Protein AF-A0A822DG91-F1 (afdb_monomer)

Secondary structure (DSSP, 8-state):
--HHHHHHHHTTT-HHHHHHHT-TTT-SEEESGGGS---TT-S-----HHHHHHIIIIIHHHHGGG-SEEEEEHHHHHHHHHHS--TT--EEEEEEEEHHHHHHHHHTT-HHHHHHHHT-SEEEEEEE--SSS-HHHHHHHHHHHHHHH-TT--EEEES-SS-SS-PPB--TT--SSSSS-SS--EEEEEEEEHHHHHHHHHH-TT--EEEEEEEE------STTSSS---

Foldseek 3Di:
DALLVCCQVPPPVDPVVNCVSLDLVRAAEHAPPPQFPPPVPDPPGDPDPVSLVCCLPPPCVSRLQSYQEYEDEPVSVQSNLVSDDRPNHAYYAYAAAALVVLLVCLVDPHSVLVCQQPHHQHYHYAYHDDPDDDPQVSLLSSVLSSQQRNQNHAEYADFHPDDPDTDAHDQVPRDPQPRGHQRHQEYHGEHAEPVSVVVVPVRRVNHNYYHYDYPDYPPPPPPPPDDDDDD

Structure (mmCIF, N/CA/C/O backbone):
data_AF-A0A822DG91-F1
#
_entry.id   AF-A0A822DG91-F1
#
loop_
_atom_site.group_PDB
_atom_site.id
_atom_site.type_symbol
_atom_site.label_atom_id
_atom_site.label_alt_id
_atom_site.label_comp_id
_atom_site.label_asym_id
_atom_site.label_entity_id
_atom_site.label_seq_id
_atom_site.pdbx_PDB_ins_code
_atom_site.Cartn_x
_atom_site.Cartn_y
_atom_site.Cartn_z
_atom_site.occupancy
_atom_site.B_iso_or_equiv
_atom_site.auth_seq_id
_atom_site.auth_comp_id
_atom_site.auth_asym_id
_atom_site.auth_atom_id
_atom_site.pdbx_PDB_model_num
ATOM 1 N N . MET A 1 1 ? 1.279 -16.323 -13.893 1.00 54.88 1 MET A N 1
ATOM 2 C CA . MET A 1 1 ? 2.633 -15.872 -14.282 1.00 54.88 1 MET A CA 1
ATOM 3 C C . MET A 1 1 ? 2.697 -14.384 -13.987 1.00 54.88 1 MET A C 1
ATOM 5 O O . MET A 1 1 ? 1.771 -13.689 -14.375 1.00 54.88 1 MET A O 1
ATOM 9 N N . ASN A 1 2 ? 3.686 -13.927 -13.221 1.00 70.94 2 ASN A N 1
ATOM 10 C CA . ASN A 1 2 ? 3.762 -12.537 -12.765 1.00 70.94 2 ASN A CA 1
ATOM 11 C C . ASN A 1 2 ? 4.017 -11.586 -13.955 1.00 70.94 2 ASN A C 1
ATOM 13 O O . ASN A 1 2 ? 4.987 -11.782 -14.691 1.00 70.94 2 ASN A O 1
ATOM 17 N N . THR A 1 3 ? 3.161 -10.577 -14.143 1.00 76.56 3 THR A N 1
ATOM 18 C CA . THR A 1 3 ? 3.256 -9.579 -15.224 1.00 76.56 3 THR A CA 1
ATOM 19 C C . THR A 1 3 ? 4.630 -8.921 -15.269 1.00 76.56 3 THR A C 1
ATOM 21 O O . THR A 1 3 ? 5.186 -8.725 -16.348 1.00 76.56 3 THR A O 1
ATOM 24 N N . ILE A 1 4 ? 5.234 -8.655 -14.110 1.00 77.75 4 ILE A N 1
ATOM 25 C CA . ILE A 1 4 ? 6.528 -7.986 -14.057 1.00 77.75 4 ILE A CA 1
ATOM 26 C C . ILE A 1 4 ? 7.681 -8.893 -14.529 1.00 77.75 4 ILE A C 1
ATOM 28 O O . ILE A 1 4 ? 8.626 -8.406 -15.147 1.00 77.75 4 ILE A O 1
ATOM 32 N N . ASN A 1 5 ? 7.562 -10.219 -14.353 1.00 76.44 5 ASN A N 1
ATOM 33 C CA . ASN A 1 5 ? 8.527 -11.204 -14.871 1.00 76.44 5 ASN A CA 1
ATOM 34 C C . ASN A 1 5 ? 8.501 -11.214 -16.395 1.00 76.44 5 ASN A C 1
ATOM 36 O O . ASN A 1 5 ? 9.543 -11.173 -17.043 1.00 76.44 5 ASN A O 1
ATOM 40 N N . ILE A 1 6 ? 7.300 -11.192 -16.971 1.00 80.06 6 ILE A N 1
ATOM 41 C CA . ILE A 1 6 ? 7.112 -11.125 -18.421 1.00 80.06 6 ILE A CA 1
ATOM 42 C C . ILE A 1 6 ? 7.693 -9.814 -18.962 1.00 80.06 6 ILE A C 1
ATOM 44 O O . ILE A 1 6 ? 8.462 -9.839 -19.924 1.00 80.06 6 ILE A O 1
ATOM 48 N N . LEU A 1 7 ? 7.372 -8.686 -18.319 1.00 80.75 7 LEU A N 1
ATOM 49 C CA . LEU A 1 7 ? 7.874 -7.370 -18.708 1.00 80.75 7 LEU A CA 1
ATOM 50 C C . LEU A 1 7 ? 9.399 -7.333 -18.696 1.00 80.75 7 LEU A C 1
ATOM 52 O O . LEU A 1 7 ? 10.009 -6.948 -19.686 1.00 80.75 7 LEU A O 1
ATOM 56 N N . TYR A 1 8 ? 10.034 -7.782 -17.621 1.00 78.94 8 TYR A N 1
ATOM 57 C CA . TYR A 1 8 ? 11.487 -7.746 -17.526 1.00 78.94 8 TYR A CA 1
ATOM 58 C C . TYR A 1 8 ? 12.186 -8.697 -18.501 1.00 78.94 8 TYR A C 1
ATOM 60 O O . TYR A 1 8 ? 13.173 -8.321 -19.140 1.00 78.94 8 TYR A O 1
ATOM 68 N N . SER A 1 9 ? 11.689 -9.928 -18.632 1.00 81.56 9 SER A N 1
ATOM 69 C CA . SER A 1 9 ? 12.326 -10.937 -19.478 1.00 81.56 9 SER A CA 1
ATOM 70 C C . SER A 1 9 ? 12.189 -10.635 -20.964 1.00 81.56 9 SER A C 1
ATOM 72 O O . SER A 1 9 ? 13.075 -11.007 -21.726 1.00 81.56 9 SER A O 1
ATOM 74 N N . LEU A 1 10 ? 11.103 -9.983 -21.387 1.00 82.50 10 LEU A N 1
ATOM 75 C CA . LEU A 1 10 ? 10.771 -9.854 -22.806 1.00 82.50 10 LEU A CA 1
ATOM 76 C C . LEU A 1 10 ? 10.777 -8.414 -23.334 1.00 82.50 10 LEU A C 1
ATOM 78 O O . LEU A 1 10 ? 10.846 -8.234 -24.553 1.00 82.50 10 LEU A O 1
ATOM 82 N N . ALA A 1 11 ? 10.739 -7.392 -22.471 1.00 81.00 11 ALA A N 1
ATOM 83 C CA . ALA A 1 11 ? 10.833 -6.007 -22.927 1.00 81.00 11 ALA A CA 1
ATOM 84 C C . ALA A 1 11 ? 12.145 -5.776 -23.679 1.00 81.00 11 ALA A C 1
ATOM 86 O O . ALA A 1 11 ? 13.225 -6.101 -23.190 1.00 81.00 11 ALA A O 1
ATOM 87 N N . ASP A 1 12 ? 12.043 -5.179 -24.862 1.00 81.38 12 ASP A N 1
ATOM 88 C CA . ASP A 1 12 ? 13.168 -4.845 -25.742 1.00 81.38 12 ASP A CA 1
ATOM 89 C C . ASP A 1 12 ? 13.951 -6.055 -26.279 1.00 81.38 12 ASP A C 1
ATOM 91 O O . ASP A 1 12 ? 14.962 -5.877 -26.951 1.00 81.38 12 ASP A O 1
ATOM 95 N N . VAL A 1 13 ? 13.465 -7.283 -26.062 1.00 82.56 13 VAL A N 1
ATOM 96 C CA . VAL A 1 13 ? 14.013 -8.480 -26.721 1.00 82.56 13 VAL A CA 1
ATOM 97 C C . VAL A 1 13 ? 13.557 -8.545 -28.180 1.00 82.56 13 VAL A C 1
ATOM 99 O O . VAL A 1 13 ? 14.300 -8.987 -29.054 1.00 82.56 13 VAL A O 1
ATOM 102 N N . ASN A 1 14 ? 12.328 -8.102 -28.468 1.00 82.75 14 ASN A N 1
ATOM 103 C CA . ASN A 1 14 ? 11.779 -8.061 -29.821 1.00 82.75 14 ASN A CA 1
ATOM 104 C C . ASN A 1 14 ? 10.667 -7.009 -29.944 1.00 82.75 14 ASN A C 1
ATOM 106 O O . ASN A 1 14 ? 9.717 -7.004 -29.160 1.00 82.75 14 ASN A O 1
ATOM 110 N N . GLU A 1 15 ? 10.715 -6.174 -30.982 1.00 81.06 15 GLU A N 1
ATOM 111 C CA . GLU A 1 15 ? 9.713 -5.121 -31.197 1.00 81.06 15 GLU A CA 1
ATOM 112 C C . GLU A 1 15 ? 8.285 -5.645 -31.404 1.00 81.06 15 GLU A C 1
ATOM 114 O O . GLU A 1 15 ? 7.322 -5.008 -30.968 1.00 81.06 15 GLU A O 1
ATOM 119 N N . ARG A 1 16 ? 8.114 -6.814 -32.039 1.00 78.88 16 ARG A N 1
ATOM 120 C CA . ARG A 1 16 ? 6.782 -7.420 -32.198 1.00 78.88 16 ARG A CA 1
ATOM 121 C C . ARG A 1 16 ? 6.219 -7.865 -30.855 1.00 78.88 16 ARG A C 1
ATOM 123 O O . ARG A 1 16 ? 5.034 -7.658 -30.609 1.00 78.88 16 ARG A O 1
ATOM 130 N N . PHE A 1 17 ? 7.058 -8.424 -29.981 1.00 79.19 17 PHE A N 1
ATOM 131 C CA . PHE A 1 17 ? 6.630 -8.806 -28.636 1.00 79.19 17 PHE A CA 1
ATOM 132 C C . PHE A 1 17 ? 6.368 -7.586 -27.756 1.00 79.19 17 PHE A C 1
ATOM 134 O O . PHE A 1 17 ? 5.395 -7.608 -27.010 1.00 79.19 17 PHE A O 1
ATOM 141 N N . ASN A 1 18 ? 7.122 -6.492 -27.908 1.00 80.50 18 ASN A N 1
ATOM 142 C CA . ASN A 1 18 ? 6.861 -5.246 -27.182 1.00 80.50 18 ASN A CA 1
ATOM 143 C C . ASN A 1 18 ? 5.413 -4.769 -27.368 1.00 80.50 18 ASN A C 1
ATOM 145 O O . ASN A 1 18 ? 4.756 -4.419 -26.392 1.00 80.50 18 ASN A O 1
ATOM 149 N N . ARG A 1 19 ? 4.876 -4.818 -28.595 1.00 79.81 19 ARG A N 1
ATOM 150 C CA . ARG A 1 19 ? 3.479 -4.421 -28.858 1.00 79.81 19 ARG A CA 1
ATOM 151 C C . ARG A 1 19 ? 2.455 -5.295 -28.133 1.00 79.81 19 ARG A C 1
ATOM 153 O O . ARG A 1 19 ? 1.399 -4.796 -27.768 1.00 79.81 19 ARG A O 1
ATOM 160 N N . LEU A 1 20 ? 2.757 -6.579 -27.951 1.00 76.81 20 LEU A N 1
ATOM 161 C CA . LEU A 1 20 ? 1.880 -7.528 -27.263 1.00 76.81 20 LEU A CA 1
ATOM 162 C C . LEU A 1 20 ? 1.978 -7.381 -25.743 1.00 76.81 20 LEU A C 1
ATOM 164 O O . LEU A 1 20 ? 0.964 -7.389 -25.054 1.00 76.81 20 LEU A O 1
ATOM 168 N N . ILE A 1 21 ? 3.198 -7.225 -25.232 1.00 79.19 21 ILE A N 1
ATOM 169 C CA . ILE A 1 21 ? 3.477 -7.153 -23.800 1.00 79.19 21 ILE A CA 1
ATOM 170 C C . ILE A 1 21 ? 2.970 -5.833 -23.227 1.00 79.19 21 ILE A C 1
ATOM 172 O O . ILE A 1 21 ? 2.296 -5.859 -22.209 1.00 79.19 21 ILE A O 1
ATOM 176 N N . PHE A 1 22 ? 3.221 -4.706 -23.902 1.00 79.88 22 PHE A N 1
ATOM 177 C CA . PHE A 1 22 ? 2.782 -3.371 -23.470 1.00 79.88 22 PHE A CA 1
ATOM 178 C C . PHE A 1 22 ? 1.328 -3.042 -23.838 1.00 79.88 22 PHE A C 1
ATOM 180 O O . PHE A 1 22 ? 0.908 -1.885 -23.764 1.00 79.88 22 PHE A O 1
ATOM 187 N N . HIS A 1 23 ? 0.548 -4.034 -24.270 1.00 76.06 23 HIS A N 1
ATOM 188 C CA . HIS A 1 23 ? -0.849 -3.813 -24.605 1.00 76.06 23 HIS A CA 1
ATOM 189 C C . HIS A 1 23 ? -1.684 -3.598 -23.331 1.00 76.06 23 HIS A C 1
ATOM 191 O O . HIS A 1 23 ? -1.664 -4.416 -22.409 1.00 76.06 23 HIS A O 1
ATOM 197 N N . SER A 1 24 ? -2.498 -2.538 -23.320 1.00 61.56 24 SER A N 1
ATOM 198 C CA . SER A 1 24 ? -3.241 -2.017 -22.154 1.00 61.56 24 SER A CA 1
ATOM 199 C C . SER A 1 24 ? -4.222 -2.977 -21.478 1.00 61.56 24 SER A C 1
ATOM 201 O O . SER A 1 24 ? -4.683 -2.731 -20.365 1.00 61.56 24 SER A O 1
ATOM 203 N N . ILE A 1 25 ? -4.555 -4.088 -22.131 1.00 62.41 25 ILE A N 1
ATOM 204 C CA . ILE A 1 25 ? -5.457 -5.106 -21.580 1.00 62.41 25 ILE A CA 1
ATOM 205 C C . ILE A 1 25 ? -4.748 -5.927 -20.490 1.00 62.41 25 ILE A C 1
ATOM 207 O O . ILE A 1 25 ? -5.413 -6.487 -19.622 1.00 62.41 25 ILE A O 1
ATOM 211 N N . HIS A 1 26 ? -3.412 -5.978 -20.501 1.00 66.56 26 HIS A N 1
ATOM 212 C CA . HIS A 1 26 ? -2.643 -6.893 -19.656 1.00 66.56 26 HIS A CA 1
ATOM 213 C C . HIS A 1 26 ? -1.892 -6.224 -18.501 1.00 66.56 26 HIS A C 1
ATOM 215 O O . HIS A 1 26 ? -1.490 -6.922 -17.572 1.00 66.56 26 HIS A O 1
ATOM 221 N N . ILE A 1 27 ? -1.726 -4.898 -18.517 1.00 79.94 27 ILE A N 1
ATOM 222 C CA . ILE A 1 27 ? -0.921 -4.177 -17.522 1.00 79.94 27 ILE A CA 1
ATOM 223 C C . ILE A 1 27 ? -1.776 -3.128 -16.811 1.00 79.94 27 ILE A C 1
ATOM 225 O O . ILE A 1 27 ? -1.675 -1.939 -17.079 1.00 79.94 27 ILE A O 1
ATOM 229 N N . ARG A 1 28 ? -2.641 -3.586 -15.905 1.00 86.38 28 ARG A N 1
ATOM 230 C CA . ARG A 1 28 ? -3.363 -2.698 -14.974 1.00 86.38 28 ARG A CA 1
ATOM 231 C C . ARG A 1 28 ? -2.760 -2.692 -13.580 1.00 86.38 28 ARG A C 1
ATOM 233 O O . ARG A 1 28 ? -2.866 -1.699 -12.869 1.00 86.38 28 ARG A O 1
ATOM 240 N N . ASN A 1 29 ? -2.122 -3.797 -13.213 1.00 87.19 29 ASN A N 1
ATOM 241 C CA . ASN A 1 29 ? -1.616 -4.024 -11.874 1.00 87.19 29 ASN A CA 1
ATOM 242 C C . ASN A 1 29 ? -0.133 -4.359 -12.000 1.00 87.19 29 ASN A C 1
ATOM 244 O O . ASN A 1 29 ? 0.238 -5.253 -12.771 1.00 87.19 29 ASN A O 1
ATOM 248 N N . LEU A 1 30 ? 0.703 -3.637 -11.261 1.00 88.75 30 LEU A N 1
ATOM 249 C CA . LEU A 1 30 ? 2.131 -3.900 -11.184 1.00 88.75 30 LEU A CA 1
ATOM 250 C C . LEU A 1 30 ? 2.483 -4.332 -9.767 1.00 88.75 30 LEU A C 1
ATOM 252 O O . LEU A 1 30 ? 2.387 -3.540 -8.835 1.00 88.75 30 LEU A O 1
ATOM 256 N N . ASP A 1 31 ? 2.905 -5.585 -9.630 1.00 87.56 31 ASP A N 1
ATOM 257 C CA . ASP A 1 31 ? 3.334 -6.152 -8.359 1.00 87.56 31 ASP A CA 1
ATOM 258 C C . ASP A 1 31 ? 4.853 -6.327 -8.335 1.00 87.56 31 ASP A C 1
ATOM 260 O O . ASP A 1 31 ? 5.384 -7.227 -8.988 1.00 87.56 31 ASP A O 1
ATOM 264 N N . THR A 1 32 ? 5.569 -5.460 -7.613 1.00 83.62 32 THR A N 1
ATOM 265 C CA . THR A 1 32 ? 7.029 -5.594 -7.451 1.00 83.62 32 THR A CA 1
ATOM 266 C C . THR A 1 32 ? 7.418 -6.577 -6.338 1.00 83.62 32 THR A C 1
ATOM 268 O O . THR A 1 32 ? 8.5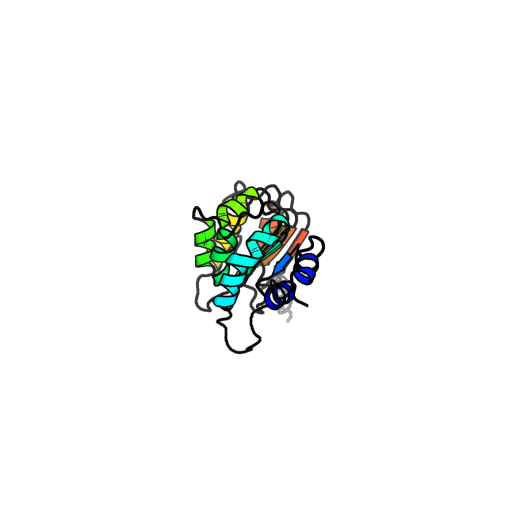67 -7.010 -6.275 1.00 83.62 32 THR A O 1
ATOM 271 N N . THR A 1 33 ? 6.408 -7.019 -5.585 1.00 76.12 33 THR A N 1
ATOM 272 C CA . THR A 1 33 ? 6.306 -8.161 -4.672 1.00 76.12 33 THR A CA 1
ATOM 273 C C . THR A 1 33 ? 7.006 -9.439 -5.088 1.00 76.12 33 THR A C 1
ATOM 275 O O . THR A 1 33 ? 7.956 -9.971 -4.516 1.00 76.12 33 THR A O 1
ATOM 278 N N . SER A 1 34 ? 6.461 -9.970 -6.171 1.00 64.94 34 SER A N 1
ATOM 279 C CA . SER A 1 34 ? 6.577 -11.371 -6.561 1.00 64.94 34 SER A CA 1
ATOM 280 C C . SER A 1 34 ? 7.840 -11.680 -7.376 1.00 64.94 34 SER A C 1
ATOM 282 O O . SER A 1 34 ? 7.913 -12.692 -8.077 1.00 64.94 34 SER A O 1
ATOM 284 N N . MET A 1 35 ? 8.824 -10.785 -7.300 1.00 61.22 35 MET A N 1
ATOM 285 C CA . MET A 1 35 ? 10.175 -10.888 -7.866 1.00 61.22 35 MET A CA 1
ATOM 286 C C . MET A 1 35 ? 11.223 -11.285 -6.833 1.00 61.22 35 MET A C 1
ATOM 288 O O . MET A 1 35 ? 12.344 -11.649 -7.189 1.00 61.22 35 MET A O 1
ATOM 292 N N . VAL A 1 36 ? 10.856 -11.204 -5.560 1.00 58.12 36 VAL A N 1
ATOM 293 C CA . VAL A 1 36 ? 11.665 -11.654 -4.447 1.00 58.12 36 VAL A CA 1
ATOM 294 C C . VAL A 1 36 ? 11.974 -13.146 -4.625 1.00 58.12 36 VAL A C 1
ATOM 296 O O . VAL A 1 36 ? 11.095 -14.006 -4.585 1.00 58.12 36 VAL A O 1
ATOM 299 N N . ILE A 1 37 ? 13.240 -13.449 -4.912 1.00 51.41 37 ILE A N 1
ATOM 300 C CA . IL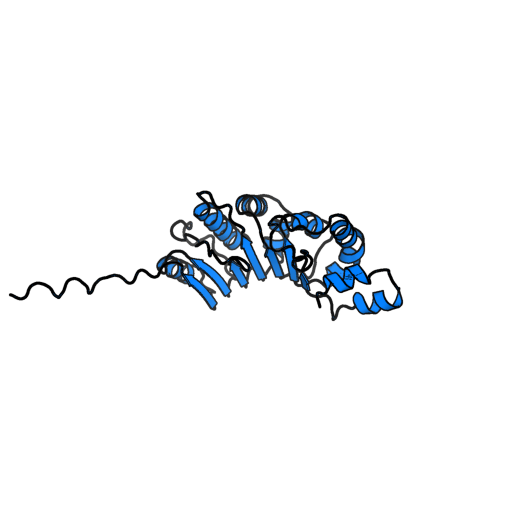E A 1 37 ? 13.733 -14.809 -5.140 1.00 51.41 37 ILE A CA 1
ATOM 301 C C . ILE A 1 37 ? 13.538 -15.621 -3.853 1.00 51.41 37 ILE A C 1
ATOM 303 O O . ILE A 1 37 ? 13.993 -15.212 -2.793 1.00 51.41 37 ILE A O 1
ATOM 307 N N . ASN A 1 38 ? 12.889 -16.784 -3.974 1.00 44.28 38 ASN A N 1
ATOM 308 C CA . ASN A 1 38 ? 12.559 -17.753 -2.918 1.00 44.28 38 ASN A CA 1
ATOM 309 C C . ASN A 1 38 ? 13.782 -18.331 -2.152 1.00 44.28 38 ASN A C 1
ATOM 311 O O . ASN A 1 38 ? 13.977 -19.548 -2.144 1.00 44.28 38 ASN A O 1
ATOM 315 N N . SER A 1 39 ? 14.618 -17.534 -1.483 1.00 46.34 39 SER A N 1
ATOM 316 C CA . SER A 1 39 ? 15.495 -18.062 -0.430 1.00 46.34 39 SER A CA 1
ATOM 317 C C . SER A 1 39 ? 14.775 -17.942 0.908 1.00 46.34 39 SER A C 1
ATOM 319 O O . SER A 1 39 ? 14.848 -16.929 1.582 1.00 46.34 39 SER A O 1
ATOM 321 N N . TYR A 1 40 ? 14.086 -19.011 1.313 1.00 44.69 40 TYR A N 1
ATOM 322 C CA . TYR A 1 40 ? 13.271 -19.152 2.539 1.00 44.69 40 TYR A CA 1
ATOM 323 C C . TYR A 1 40 ? 13.908 -18.668 3.872 1.00 44.69 40 TYR A C 1
ATOM 325 O O . TYR A 1 40 ? 13.255 -18.721 4.911 1.00 44.69 40 TYR A O 1
ATOM 333 N N . TYR A 1 41 ? 15.171 -18.229 3.868 1.00 45.75 41 TYR A N 1
ATOM 334 C CA . TYR A 1 41 ? 15.974 -17.896 5.040 1.00 45.75 41 TYR A CA 1
ATOM 335 C C . TYR A 1 41 ? 16.501 -16.453 5.097 1.00 45.75 41 TYR A C 1
ATOM 337 O O . TYR A 1 41 ? 16.956 -16.059 6.169 1.00 45.75 41 TYR A O 1
ATOM 345 N N . ASP A 1 42 ? 16.415 -15.651 4.029 1.00 45.06 42 ASP A N 1
ATOM 346 C CA . ASP A 1 42 ? 16.924 -14.270 4.048 1.00 45.06 42 ASP A CA 1
ATOM 347 C C . ASP A 1 42 ? 15.784 -13.259 4.158 1.00 45.06 42 ASP A C 1
ATOM 349 O O . ASP A 1 42 ? 15.065 -13.001 3.205 1.00 45.06 42 ASP A O 1
ATOM 353 N N . ARG A 1 43 ? 15.631 -12.625 5.324 1.00 47.22 43 ARG A N 1
ATOM 354 C CA . ARG A 1 43 ? 14.611 -11.579 5.552 1.00 47.22 43 ARG A CA 1
ATOM 355 C C . ARG A 1 43 ? 14.903 -10.256 4.825 1.00 47.22 43 ARG A C 1
ATOM 357 O O . ARG A 1 43 ? 14.121 -9.322 4.945 1.00 47.22 43 ARG A O 1
ATOM 364 N N . ASN A 1 44 ? 15.999 -10.180 4.071 1.00 52.34 44 ASN A N 1
ATOM 365 C CA . ASN A 1 44 ? 16.428 -8.997 3.325 1.00 52.34 44 ASN A CA 1
ATOM 366 C C . ASN A 1 44 ? 16.117 -9.152 1.839 1.00 52.34 44 ASN A C 1
ATOM 368 O O . ASN A 1 44 ? 16.987 -9.053 0.972 1.00 52.34 44 ASN A O 1
ATOM 372 N N . PHE A 1 45 ? 14.856 -9.428 1.548 1.00 57.00 45 PHE A N 1
ATOM 373 C CA . PHE A 1 45 ? 14.387 -9.471 0.185 1.00 57.00 45 PHE A CA 1
ATOM 374 C C . PHE A 1 45 ? 14.243 -8.051 -0.349 1.00 57.00 45 PHE A C 1
ATOM 376 O O . PHE A 1 45 ? 13.507 -7.229 0.187 1.00 57.00 45 PHE A O 1
ATOM 383 N N . SER A 1 46 ? 15.008 -7.749 -1.387 1.00 63.47 46 SER A N 1
ATOM 384 C CA . SER A 1 46 ? 14.872 -6.515 -2.143 1.00 63.47 46 SER A CA 1
ATOM 385 C C . SER A 1 46 ? 14.962 -6.852 -3.620 1.00 63.47 46 SER A C 1
ATOM 387 O O . SER A 1 46 ? 15.645 -7.803 -4.013 1.00 63.47 46 SER A O 1
ATOM 389 N N . LEU A 1 47 ? 14.251 -6.082 -4.441 1.00 71.75 47 LEU A N 1
ATOM 390 C CA . LEU A 1 47 ? 14.425 -6.119 -5.888 1.00 71.75 47 LEU A CA 1
ATOM 391 C C . LEU A 1 47 ? 15.908 -5.948 -6.231 1.00 71.75 47 LEU A C 1
ATOM 393 O O . LEU A 1 47 ? 16.566 -5.040 -5.718 1.00 71.75 47 LEU A O 1
ATOM 397 N N . ASP A 1 48 ? 16.413 -6.787 -7.138 1.00 81.25 48 ASP A N 1
ATOM 398 C CA . ASP A 1 48 ? 17.752 -6.608 -7.693 1.00 81.25 48 ASP A CA 1
ATOM 399 C C . ASP A 1 48 ? 17.919 -5.169 -8.213 1.00 81.25 48 ASP A C 1
ATOM 401 O O . ASP A 1 48 ? 17.039 -4.609 -8.872 1.00 81.25 48 ASP A O 1
ATOM 405 N N . LYS A 1 49 ? 19.058 -4.539 -7.921 1.00 83.50 49 LYS A N 1
ATOM 406 C CA . LYS A 1 49 ? 19.260 -3.124 -8.253 1.00 83.50 49 LYS A CA 1
ATOM 407 C C . LYS A 1 49 ? 19.223 -2.879 -9.764 1.00 83.50 49 LYS A C 1
ATOM 409 O O . LYS A 1 49 ? 18.661 -1.878 -10.204 1.00 83.50 49 LYS A O 1
ATOM 414 N N . ASN A 1 50 ? 19.794 -3.780 -10.566 1.00 86.00 50 ASN A N 1
ATOM 415 C CA . ASN A 1 50 ? 19.776 -3.639 -12.025 1.00 86.00 50 ASN A CA 1
ATOM 416 C C . ASN A 1 50 ? 18.362 -3.826 -12.570 1.00 86.00 50 ASN A C 1
ATOM 418 O O . ASN A 1 50 ? 17.958 -3.159 -13.524 1.00 86.00 50 ASN A O 1
ATOM 422 N N . PHE A 1 51 ? 17.603 -4.722 -11.945 1.00 84.50 51 PHE A N 1
ATOM 423 C CA . PHE A 1 51 ? 16.190 -4.884 -12.214 1.00 84.50 51 PHE A CA 1
ATOM 424 C C . PHE A 1 51 ? 15.412 -3.595 -11.954 1.00 84.50 51 PHE A C 1
ATOM 426 O O . PHE A 1 51 ? 14.724 -3.118 -12.857 1.00 84.50 51 PHE A O 1
ATOM 433 N N . LEU A 1 52 ? 15.544 -3.018 -10.757 1.00 89.12 52 LEU A N 1
ATOM 434 C CA . LEU A 1 52 ? 14.844 -1.793 -10.376 1.00 89.12 52 LEU A CA 1
ATOM 435 C C . LEU A 1 52 ? 15.187 -0.643 -11.328 1.00 89.12 52 LEU A C 1
ATOM 437 O O . LEU A 1 52 ? 14.286 0.022 -11.829 1.00 89.12 52 LEU A O 1
ATOM 441 N N . LEU A 1 53 ? 16.469 -0.473 -11.664 1.00 90.50 53 LEU A N 1
ATOM 442 C CA . LEU A 1 53 ? 16.904 0.525 -12.644 1.00 90.50 53 LEU A CA 1
ATOM 443 C C . LEU A 1 53 ? 16.243 0.306 -14.004 1.00 90.50 53 LEU A C 1
ATOM 445 O O . LEU A 1 53 ? 15.671 1.232 -14.567 1.00 90.50 53 LEU A O 1
ATOM 449 N N . ARG A 1 54 ? 16.241 -0.926 -14.523 1.00 89.19 54 ARG A N 1
ATOM 450 C CA . ARG A 1 54 ? 15.590 -1.219 -15.807 1.00 89.19 54 ARG A CA 1
ATOM 451 C C . ARG A 1 54 ? 14.078 -0.988 -15.756 1.00 89.19 54 ARG A C 1
ATOM 453 O O . ARG A 1 54 ? 13.509 -0.513 -16.741 1.00 89.19 54 ARG A O 1
ATOM 460 N N . LEU A 1 55 ? 13.431 -1.332 -14.643 1.00 89.88 55 LEU A N 1
ATOM 461 C CA . LEU A 1 55 ? 12.007 -1.090 -14.424 1.00 89.88 55 LEU A CA 1
ATOM 462 C C . LEU A 1 55 ? 11.707 0.411 -14.503 1.00 89.88 55 LEU A C 1
ATOM 464 O O . LEU A 1 55 ? 10.855 0.814 -15.296 1.00 89.88 55 LEU A O 1
ATOM 468 N N . CYS A 1 56 ? 12.450 1.218 -13.749 1.00 92.81 56 CYS A N 1
ATOM 469 C CA . CYS A 1 56 ? 12.320 2.670 -13.703 1.00 92.81 56 CYS A CA 1
ATOM 470 C C . CYS A 1 56 ? 12.670 3.340 -15.037 1.00 92.81 56 CYS A C 1
ATOM 472 O O . CYS A 1 56 ? 11.906 4.146 -15.547 1.00 92.81 56 CYS A O 1
ATOM 474 N N . GLU A 1 57 ? 13.781 2.984 -15.670 1.00 93.38 57 GLU A N 1
ATOM 475 C CA . GLU A 1 57 ? 14.258 3.715 -16.848 1.00 93.38 57 GLU A CA 1
ATOM 476 C C . GLU A 1 57 ? 13.554 3.311 -18.148 1.00 93.38 57 GLU A C 1
ATOM 478 O O . GLU A 1 57 ? 13.429 4.125 -19.063 1.00 93.38 57 GLU A O 1
ATOM 483 N N . LYS A 1 58 ? 13.115 2.051 -18.274 1.00 90.25 58 LYS A N 1
ATOM 484 C CA . LYS A 1 58 ? 12.632 1.518 -19.561 1.00 90.25 58 LYS A CA 1
ATOM 485 C C . LYS A 1 58 ? 11.171 1.11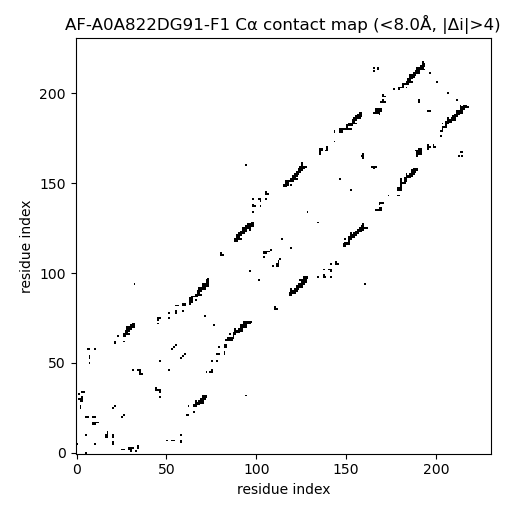2 -19.558 1.00 90.25 58 LYS A C 1
ATOM 487 O O . LYS A 1 58 ? 10.496 1.281 -20.573 1.00 90.25 58 LYS A O 1
ATOM 492 N N . ILE A 1 59 ? 10.694 0.532 -18.460 1.00 90.75 59 ILE A N 1
ATOM 493 C CA . ILE A 1 59 ? 9.381 -0.119 -18.422 1.00 90.75 59 ILE A CA 1
ATOM 494 C C . ILE A 1 59 ? 8.317 0.872 -17.946 1.00 90.75 59 ILE A C 1
ATOM 496 O O . ILE A 1 59 ? 7.376 1.141 -18.691 1.00 90.75 59 ILE A O 1
ATOM 500 N N . LEU A 1 60 ? 8.480 1.462 -16.758 1.00 93.12 60 LEU A N 1
ATOM 501 C CA . LEU A 1 60 ? 7.516 2.392 -16.157 1.00 93.12 60 LEU A CA 1
ATOM 502 C C . LEU A 1 60 ? 7.148 3.579 -17.070 1.00 93.12 60 LEU A C 1
ATOM 504 O O . LEU A 1 60 ? 5.951 3.815 -17.260 1.00 93.12 60 LEU A O 1
ATOM 508 N N . PRO A 1 61 ? 8.094 4.247 -17.762 1.00 94.19 61 PRO A N 1
ATOM 509 C CA . PRO A 1 61 ? 7.774 5.319 -18.704 1.00 94.19 61 PRO A CA 1
ATOM 510 C C . PRO A 1 61 ? 6.819 4.906 -19.825 1.00 94.19 61 PRO A C 1
ATOM 512 O O . PRO A 1 61 ? 6.108 5.745 -20.368 1.00 94.19 61 PRO A O 1
ATOM 515 N N . ARG A 1 62 ? 6.746 3.613 -20.150 1.00 91.50 62 ARG A N 1
ATOM 516 C CA . ARG A 1 62 ? 5.875 3.090 -21.207 1.00 91.50 62 ARG A CA 1
ATOM 517 C C . ARG A 1 62 ? 4.506 2.646 -20.701 1.00 91.50 62 ARG A C 1
ATOM 519 O O . ARG A 1 62 ? 3.571 2.630 -21.495 1.00 91.50 62 ARG A O 1
ATOM 526 N N . ILE A 1 63 ? 4.381 2.286 -19.421 1.00 92.12 63 ILE A N 1
ATOM 527 C CA . ILE A 1 63 ? 3.169 1.644 -18.881 1.00 92.12 63 ILE A CA 1
ATOM 528 C C . ILE A 1 63 ? 2.435 2.460 -17.815 1.00 92.12 63 ILE A C 1
ATOM 530 O O . ILE A 1 63 ? 1.286 2.149 -17.531 1.00 92.12 63 ILE A O 1
ATOM 534 N N . HIS A 1 64 ? 3.047 3.499 -17.238 1.00 93.56 64 HIS A N 1
ATOM 535 C CA . HIS A 1 64 ? 2.496 4.237 -16.087 1.00 93.56 64 HIS A CA 1
ATOM 536 C C . HIS A 1 64 ? 1.064 4.745 -16.282 1.00 93.56 64 HIS A C 1
ATOM 538 O O . HIS A 1 64 ? 0.257 4.692 -15.362 1.00 93.56 64 HIS A O 1
ATOM 544 N N . HIS A 1 65 ? 0.721 5.180 -17.495 1.00 93.06 65 HIS A N 1
ATOM 545 C CA . HIS A 1 65 ? -0.608 5.687 -17.834 1.00 93.06 65 HIS A CA 1
ATOM 546 C C . HIS A 1 65 ? -1.699 4.605 -17.852 1.00 93.06 65 HIS A C 1
ATOM 548 O O . HIS A 1 65 ? -2.864 4.951 -17.992 1.00 93.06 65 HIS A O 1
ATOM 554 N N . GLN A 1 66 ? -1.328 3.325 -17.771 1.00 93.06 66 GLN A N 1
ATOM 555 C CA . GLN A 1 66 ? -2.232 2.168 -17.758 1.00 93.06 66 GLN A CA 1
ATOM 556 C C . GLN A 1 66 ? -2.357 1.549 -16.361 1.00 93.06 66 GLN A C 1
ATOM 558 O O . GLN A 1 66 ? -3.191 0.668 -16.155 1.00 93.06 66 GLN A O 1
ATOM 563 N N . LEU A 1 67 ? -1.494 1.960 -15.424 1.00 93.94 67 LEU A N 1
ATOM 564 C CA . LEU A 1 67 ? -1.437 1.384 -14.090 1.00 93.94 67 LEU A CA 1
ATOM 565 C C . LEU A 1 67 ? -2.535 1.967 -13.207 1.00 93.94 67 LEU A C 1
ATOM 567 O O . LEU A 1 67 ? -2.590 3.168 -12.953 1.00 93.94 67 LEU A O 1
ATOM 571 N N . ASN A 1 68 ? -3.365 1.059 -12.715 1.00 95.00 68 ASN A N 1
ATOM 572 C CA . ASN A 1 68 ? -4.471 1.307 -11.805 1.00 95.00 68 ASN A CA 1
ATOM 573 C C . ASN A 1 68 ? -4.111 0.897 -10.377 1.00 95.00 68 ASN A C 1
ATOM 575 O O . ASN A 1 68 ? -4.575 1.512 -9.415 1.00 95.00 68 ASN A O 1
ATOM 579 N N . GLU A 1 69 ? -3.291 -0.149 -10.262 1.00 94.75 69 GLU A N 1
ATOM 580 C CA . GLU A 1 69 ? -2.829 -0.722 -9.008 1.00 94.75 69 GLU A CA 1
ATOM 581 C C . GLU A 1 69 ? -1.310 -0.885 -9.013 1.00 94.75 69 GLU A C 1
ATOM 583 O O . GLU A 1 69 ? -0.718 -1.398 -9.971 1.00 94.75 69 GLU A O 1
ATOM 588 N N . LEU A 1 70 ? -0.691 -0.478 -7.911 1.00 94.62 70 LEU A N 1
ATOM 589 C CA . LEU A 1 70 ? 0.734 -0.627 -7.677 1.00 94.62 70 LEU A CA 1
ATOM 590 C C . LEU A 1 70 ? 0.964 -1.289 -6.317 1.00 94.62 70 LEU A C 1
ATOM 592 O O . LEU A 1 70 ? 0.462 -0.816 -5.300 1.00 94.62 70 LEU A O 1
ATOM 596 N N . ILE A 1 71 ? 1.744 -2.365 -6.297 1.00 92.88 71 ILE A N 1
ATOM 597 C CA . ILE A 1 71 ? 2.200 -3.032 -5.076 1.00 92.88 71 ILE A CA 1
ATOM 598 C C . ILE A 1 71 ? 3.708 -2.834 -4.990 1.00 92.88 71 ILE A C 1
ATOM 600 O O . ILE A 1 71 ? 4.435 -3.238 -5.900 1.00 92.88 71 ILE A O 1
ATOM 604 N N . VAL A 1 72 ? 4.160 -2.169 -3.926 1.00 91.69 72 VAL A N 1
ATOM 605 C CA . VAL A 1 72 ? 5.557 -1.766 -3.734 1.00 91.69 72 VAL A CA 1
ATOM 606 C C . VAL A 1 72 ? 6.054 -2.083 -2.337 1.00 91.69 72 VAL A C 1
ATOM 608 O O . VAL A 1 72 ? 5.339 -1.931 -1.348 1.00 91.69 72 VAL A O 1
ATOM 611 N N . GLU A 1 73 ? 7.324 -2.466 -2.269 1.00 89.62 73 GLU A N 1
ATOM 612 C CA . GLU A 1 73 ? 8.065 -2.608 -1.019 1.00 89.62 73 GLU A CA 1
ATOM 613 C C . GLU A 1 73 ? 8.801 -1.318 -0.665 1.00 89.62 73 GLU A C 1
ATOM 615 O O . GLU A 1 73 ? 9.217 -0.570 -1.560 1.00 89.62 73 GLU A O 1
ATOM 620 N N . GLN A 1 74 ? 9.055 -1.122 0.630 1.00 88.50 74 GLN A N 1
ATOM 621 C CA . GLN A 1 74 ? 9.744 0.047 1.183 1.00 88.50 74 GLN A CA 1
ATOM 622 C C . GLN A 1 74 ? 10.989 0.463 0.386 1.00 88.50 74 GLN A C 1
ATOM 624 O O . GLN A 1 74 ? 11.100 1.613 -0.031 1.00 88.50 74 GLN A O 1
ATOM 629 N N . ASN A 1 75 ? 11.894 -0.480 0.107 1.00 88.06 75 ASN A N 1
ATOM 630 C CA . ASN A 1 75 ? 13.188 -0.193 -0.528 1.00 88.06 75 ASN A CA 1
ATOM 631 C C . ASN A 1 75 ? 13.074 0.268 -1.993 1.00 88.06 75 ASN A C 1
ATOM 633 O O . ASN A 1 75 ? 13.992 0.886 -2.533 1.00 88.06 75 ASN A O 1
ATOM 637 N N . SER A 1 76 ? 11.958 -0.046 -2.653 1.00 89.75 76 SER A N 1
ATOM 638 C CA . SER A 1 76 ? 11.722 0.268 -4.068 1.00 89.75 76 SER A CA 1
ATOM 639 C C . SER A 1 76 ? 10.739 1.417 -4.280 1.00 89.75 76 SER A C 1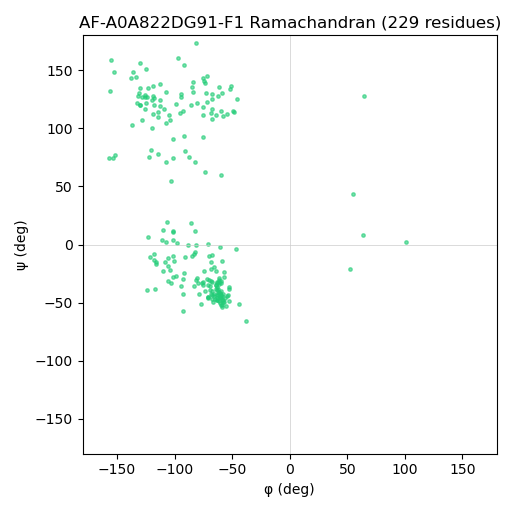
ATOM 641 O O . SER A 1 76 ? 10.717 2.005 -5.362 1.00 89.75 76 SER A O 1
ATOM 643 N N . MET A 1 77 ? 9.946 1.743 -3.254 1.00 91.81 77 MET A N 1
ATOM 644 C CA . MET A 1 77 ? 8.827 2.673 -3.341 1.00 91.81 77 MET A CA 1
ATOM 645 C C . MET A 1 77 ? 9.255 4.028 -3.893 1.00 91.81 77 MET A C 1
ATOM 647 O O . MET A 1 77 ? 8.661 4.485 -4.863 1.00 91.81 77 MET A O 1
ATOM 651 N N . GLU A 1 78 ? 10.278 4.661 -3.315 1.00 90.50 78 GLU A N 1
ATOM 652 C CA . GLU A 1 78 ? 10.713 5.983 -3.774 1.00 90.50 78 GLU A CA 1
ATOM 653 C C . GLU A 1 78 ? 11.109 5.955 -5.245 1.00 90.50 78 GLU A C 1
ATOM 655 O O . GLU A 1 78 ? 10.557 6.710 -6.036 1.00 90.50 78 GLU A O 1
ATOM 660 N N . HIS A 1 79 ? 11.994 5.038 -5.637 1.00 91.81 79 HIS A N 1
ATOM 661 C CA . HIS A 1 79 ? 12.435 4.925 -7.023 1.00 91.81 79 HIS A CA 1
ATOM 662 C C . HIS A 1 79 ? 11.241 4.806 -7.970 1.00 91.81 79 HIS A C 1
ATOM 664 O O . HIS A 1 79 ? 11.144 5.563 -8.929 1.00 91.81 79 HIS A O 1
ATOM 670 N N . ILE A 1 80 ? 10.292 3.919 -7.671 1.00 93.31 80 ILE A N 1
ATOM 671 C CA . ILE A 1 80 ? 9.117 3.682 -8.513 1.00 93.31 80 ILE A CA 1
ATOM 672 C C . ILE A 1 80 ? 8.196 4.905 -8.544 1.00 93.31 80 ILE A C 1
ATOM 674 O O . ILE A 1 80 ? 7.822 5.351 -9.630 1.00 93.31 80 ILE A O 1
ATOM 678 N N . LEU A 1 81 ? 7.845 5.468 -7.386 1.00 92.38 81 LEU A N 1
ATOM 679 C CA . LEU A 1 81 ? 6.912 6.591 -7.294 1.00 92.38 81 LEU A CA 1
ATOM 680 C C . LEU A 1 81 ? 7.493 7.890 -7.872 1.00 92.38 81 LEU A C 1
ATOM 682 O O . LEU A 1 81 ? 6.739 8.672 -8.435 1.00 92.38 81 LEU A O 1
ATOM 686 N N . PHE A 1 82 ? 8.811 8.104 -7.793 1.00 91.62 82 PHE A N 1
ATOM 687 C CA . PHE A 1 82 ? 9.482 9.285 -8.354 1.00 91.62 82 PHE A CA 1
ATOM 688 C C . PHE A 1 82 ? 9.843 9.158 -9.839 1.00 91.62 82 PHE A C 1
ATOM 690 O O . PHE A 1 82 ? 10.252 10.144 -10.448 1.00 91.62 82 PHE A O 1
ATOM 697 N N . THR A 1 83 ? 9.723 7.970 -10.437 1.00 93.56 83 THR A N 1
ATOM 698 C CA . THR A 1 83 ? 10.124 7.769 -11.839 1.00 93.56 83 THR A CA 1
ATOM 699 C C . THR A 1 83 ? 9.201 8.506 -12.815 1.00 93.56 83 THR A C 1
ATOM 701 O O . THR A 1 83 ? 9.669 9.064 -13.805 1.00 93.56 83 THR A O 1
ATOM 704 N N . VAL A 1 84 ? 7.889 8.460 -12.582 1.00 94.50 84 VAL A N 1
ATOM 705 C CA . VAL A 1 84 ? 6.854 8.944 -13.507 1.00 94.50 84 VAL A CA 1
ATOM 706 C C . VAL A 1 84 ? 5.579 9.301 -12.756 1.00 94.50 84 VAL A C 1
ATOM 708 O O . VAL A 1 84 ? 5.326 8.780 -11.674 1.00 94.50 84 VAL A O 1
ATOM 711 N N . ASP A 1 85 ? 4.744 10.130 -13.375 1.00 93.00 85 ASP A N 1
ATOM 712 C CA . ASP A 1 85 ? 3.388 10.384 -12.896 1.00 93.00 85 ASP A CA 1
ATOM 713 C C . ASP A 1 85 ? 2.475 9.190 -13.194 1.00 93.00 85 ASP A C 1
ATOM 715 O O . ASP A 1 85 ? 2.523 8.613 -14.279 1.00 93.00 85 ASP A O 1
ATOM 719 N N . TYR A 1 86 ? 1.588 8.845 -12.260 1.00 94.12 86 TYR A N 1
ATOM 720 C CA . TYR A 1 86 ? 0.645 7.735 -12.413 1.00 94.12 86 TYR A CA 1
ATOM 721 C C . TYR A 1 86 ? -0.805 8.240 -12.471 1.00 94.12 86 TYR A C 1
ATOM 723 O O . TYR A 1 86 ? -1.537 8.139 -11.491 1.00 94.12 86 TYR A O 1
ATOM 731 N N . PRO A 1 87 ? -1.272 8.784 -13.609 1.00 92.94 87 PRO A N 1
ATOM 732 C CA . PRO A 1 87 ? -2.547 9.505 -13.675 1.00 92.94 87 PRO A CA 1
ATOM 733 C C . PRO A 1 87 ? -3.791 8.636 -13.429 1.00 92.94 87 PRO A C 1
ATOM 735 O O . PRO A 1 87 ? -4.861 9.175 -13.154 1.00 92.94 87 PRO A O 1
ATOM 738 N N . GLN A 1 88 ? -3.676 7.312 -13.573 1.00 94.12 88 GLN A N 1
ATOM 739 C CA . GLN A 1 88 ? -4.777 6.358 -13.390 1.00 94.12 88 GLN A CA 1
ATOM 740 C C . GLN A 1 88 ? -4.651 5.534 -12.102 1.00 94.12 88 GLN A C 1
ATOM 742 O O . GLN A 1 88 ? -5.505 4.686 -11.843 1.00 94.12 88 GLN A O 1
ATOM 747 N N . LEU A 1 89 ? -3.626 5.790 -11.282 1.00 95.75 89 LEU A N 1
ATOM 748 C CA . LEU A 1 89 ? -3.372 5.017 -10.074 1.00 95.75 89 LEU A CA 1
ATOM 749 C C . LEU A 1 89 ? -4.364 5.402 -8.981 1.00 95.75 89 LEU A C 1
ATOM 751 O O . LEU A 1 89 ? -4.316 6.497 -8.428 1.00 95.75 89 LEU A O 1
ATOM 755 N N . TYR A 1 90 ? -5.252 4.472 -8.652 1.00 95.81 90 TYR A N 1
ATOM 756 C CA . TYR A 1 90 ? -6.207 4.628 -7.555 1.00 95.81 90 TYR A CA 1
ATOM 757 C C . TYR A 1 90 ? -6.003 3.588 -6.452 1.00 95.81 90 TYR A C 1
ATOM 759 O O . TYR A 1 90 ? -6.535 3.763 -5.355 1.00 95.81 90 TYR A O 1
ATOM 767 N N . SER A 1 91 ? -5.222 2.532 -6.710 1.00 96.62 91 SER A N 1
ATOM 768 C CA . SER A 1 91 ? -4.908 1.497 -5.732 1.00 96.62 91 SER A CA 1
ATOM 769 C C . SER A 1 91 ? -3.413 1.401 -5.450 1.00 96.62 91 SER A C 1
ATOM 771 O O . SER A 1 91 ? -2.599 1.281 -6.364 1.00 96.62 91 SER A O 1
ATOM 773 N N . LEU A 1 92 ? -3.054 1.444 -4.170 1.00 95.75 92 LEU A N 1
ATOM 774 C CA . LEU A 1 92 ? -1.679 1.341 -3.703 1.00 95.75 92 LEU A CA 1
ATOM 775 C C . LEU A 1 92 ? -1.587 0.310 -2.581 1.00 95.75 92 LEU A C 1
ATOM 777 O O . LEU A 1 92 ? -2.332 0.365 -1.603 1.00 95.75 92 LEU A O 1
ATOM 781 N N . SER A 1 93 ? -0.636 -0.604 -2.711 1.00 94.56 93 SER A N 1
ATOM 782 C CA . SER A 1 93 ? -0.315 -1.599 -1.698 1.00 94.56 93 SER A CA 1
ATOM 783 C C . SER A 1 93 ? 1.125 -1.399 -1.235 1.00 94.56 93 SER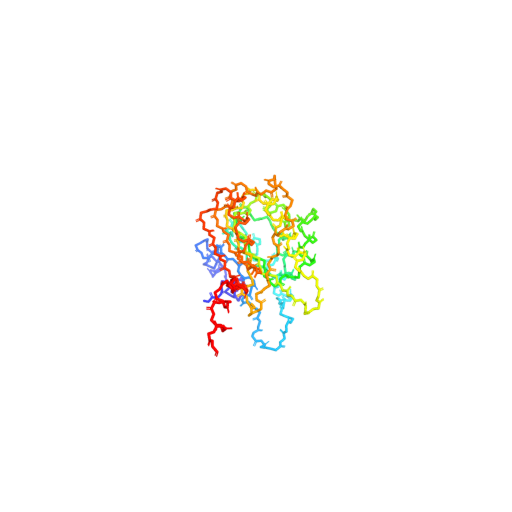 A C 1
ATOM 785 O O . SER A 1 93 ? 2.066 -1.594 -2.001 1.00 94.56 93 SER A O 1
ATOM 787 N N . LEU A 1 94 ? 1.286 -0.986 0.018 1.00 92.88 94 LEU A N 1
ATOM 788 C CA . LEU A 1 94 ? 2.571 -0.795 0.683 1.00 92.88 94 LEU A CA 1
ATOM 789 C C . LEU A 1 94 ? 2.899 -2.065 1.465 1.00 92.88 94 LEU A C 1
ATOM 791 O O . LEU A 1 94 ? 2.192 -2.396 2.415 1.00 92.88 94 LEU A O 1
ATOM 795 N N . VAL A 1 95 ? 3.934 -2.791 1.048 1.00 88.44 95 VAL A N 1
ATOM 796 C CA . VAL A 1 95 ? 4.270 -4.111 1.594 1.00 88.44 95 VAL A CA 1
ATOM 797 C C . VAL A 1 95 ? 5.582 -4.086 2.367 1.00 88.44 95 VAL A C 1
ATOM 799 O O . VAL A 1 95 ? 6.560 -3.493 1.912 1.00 88.44 95 VAL A O 1
ATOM 802 N N . ASN A 1 96 ? 5.607 -4.767 3.517 1.00 83.56 96 ASN A N 1
ATOM 803 C CA . ASN A 1 96 ? 6.798 -4.936 4.352 1.00 83.56 96 ASN A CA 1
ATOM 804 C C . ASN A 1 96 ? 7.442 -3.590 4.744 1.00 83.56 96 ASN A C 1
ATOM 806 O O . ASN A 1 96 ? 8.657 -3.418 4.666 1.00 83.56 96 ASN A O 1
ATOM 810 N N . PHE A 1 97 ? 6.615 -2.611 5.120 1.00 87.25 97 PHE A N 1
ATOM 811 C CA . PHE A 1 97 ? 7.094 -1.301 5.568 1.00 87.25 97 PHE A CA 1
ATOM 812 C C . PHE A 1 97 ? 7.449 -1.327 7.049 1.00 87.25 97 PHE A C 1
ATOM 814 O O . PHE A 1 97 ? 6.721 -1.900 7.848 1.00 87.25 97 PHE A O 1
ATOM 821 N N . GLN A 1 98 ? 8.537 -0.683 7.445 1.00 87.75 98 GLN A N 1
ATOM 822 C CA . GLN A 1 98 ? 8.808 -0.348 8.839 1.00 87.75 98 GLN A CA 1
ATOM 823 C C . GLN A 1 98 ? 7.887 0.801 9.263 1.00 87.75 98 GLN A C 1
ATOM 825 O O . GLN A 1 98 ? 7.637 1.744 8.501 1.00 87.75 98 GLN A O 1
ATOM 830 N N . GLU A 1 99 ? 7.359 0.716 10.482 1.00 87.06 99 GLU A N 1
ATOM 831 C CA . GLU A 1 99 ? 6.359 1.655 10.987 1.00 87.06 99 GLU A CA 1
ATOM 832 C C . GLU A 1 99 ? 6.894 3.090 11.062 1.00 87.06 99 GLU A C 1
ATOM 834 O O . GLU A 1 99 ? 6.236 4.020 10.596 1.00 87.06 99 GLU A O 1
ATOM 839 N N . GLU A 1 100 ? 8.119 3.288 11.549 1.00 88.25 100 GLU A N 1
ATOM 840 C CA . GLU A 1 100 ? 8.733 4.611 11.674 1.00 88.25 100 GLU A CA 1
ATOM 841 C C . GLU A 1 100 ? 8.889 5.291 10.316 1.00 88.25 100 GLU A C 1
ATOM 843 O O . GLU A 1 100 ? 8.627 6.487 10.177 1.00 88.25 100 GLU A O 1
ATOM 848 N N . ILE A 1 101 ? 9.291 4.526 9.303 1.00 88.94 101 ILE A N 1
ATOM 849 C CA . ILE A 1 101 ? 9.516 5.033 7.951 1.00 88.94 101 ILE A CA 1
ATOM 850 C C . ILE A 1 101 ? 8.184 5.384 7.291 1.00 88.94 101 ILE A C 1
ATOM 852 O O . ILE A 1 101 ? 8.039 6.471 6.729 1.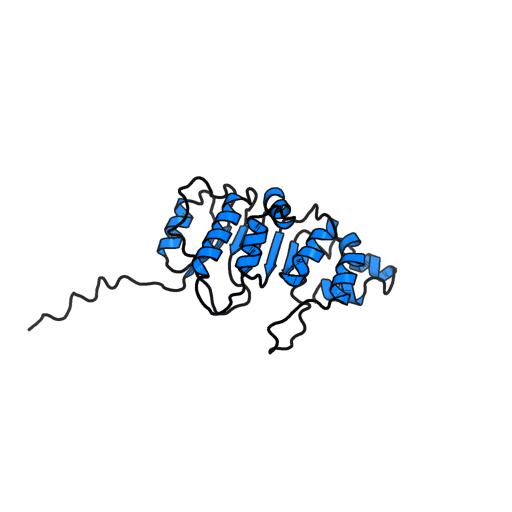00 88.94 101 ILE A O 1
ATOM 856 N N . LEU A 1 102 ? 7.172 4.519 7.410 1.00 90.25 102 LEU A N 1
ATOM 857 C CA . LEU A 1 102 ? 5.834 4.829 6.911 1.00 90.25 102 LEU A CA 1
ATOM 858 C C . LEU A 1 102 ? 5.260 6.078 7.598 1.00 90.25 102 LEU A C 1
ATOM 860 O O . LEU A 1 102 ? 4.700 6.951 6.933 1.00 90.25 102 LEU A O 1
ATOM 864 N N . PHE A 1 103 ? 5.440 6.205 8.914 1.00 89.44 103 PHE A N 1
ATOM 865 C CA . PHE A 1 103 ? 5.035 7.392 9.660 1.00 89.44 103 PHE A CA 1
ATOM 866 C C . PHE A 1 103 ? 5.738 8.662 9.154 1.00 89.44 103 PHE A C 1
ATOM 868 O O . PHE A 1 103 ? 5.080 9.686 8.952 1.00 89.44 103 PHE A O 1
ATOM 875 N N . GLN A 1 104 ? 7.047 8.605 8.887 1.00 89.81 104 GLN A N 1
ATOM 876 C CA . GLN A 1 104 ? 7.800 9.718 8.294 1.00 89.81 104 GLN A CA 1
ATOM 877 C C . GLN A 1 104 ? 7.248 10.117 6.918 1.00 89.81 104 GLN A C 1
ATOM 879 O O . GLN A 1 104 ? 6.995 11.300 6.681 1.00 89.81 104 GLN A O 1
ATOM 884 N N . TYR A 1 105 ? 6.970 9.152 6.035 1.00 89.88 105 TYR A N 1
ATOM 885 C CA . TYR A 1 105 ? 6.387 9.451 4.724 1.00 89.88 105 TYR A CA 1
ATOM 886 C C . TYR A 1 105 ? 4.995 10.079 4.808 1.00 89.88 105 TYR A C 1
ATOM 888 O O . TYR A 1 105 ? 4.665 10.945 3.996 1.00 89.88 105 TYR A O 1
ATOM 896 N N . LEU A 1 106 ? 4.180 9.658 5.777 1.00 88.50 106 LEU A N 1
ATOM 897 C CA . LEU A 1 106 ? 2.830 10.184 5.974 1.00 88.50 106 LEU A CA 1
ATOM 898 C C . LEU A 1 106 ? 2.825 11.571 6.616 1.00 88.50 106 LEU A C 1
ATOM 900 O O . LEU A 1 106 ? 1.912 12.361 6.355 1.00 88.50 106 LEU A O 1
ATOM 904 N N . THR A 1 107 ? 3.798 11.876 7.475 1.00 88.69 107 THR A N 1
ATOM 905 C CA . THR A 1 107 ? 3.884 13.165 8.176 1.00 88.69 107 THR A CA 1
ATOM 906 C C . THR A 1 107 ? 4.538 14.257 7.339 1.00 88.69 107 THR A C 1
ATOM 908 O O . THR A 1 107 ? 4.074 15.393 7.424 1.00 88.69 107 THR A O 1
ATOM 911 N N . GLY A 1 108 ? 5.539 13.924 6.521 1.00 83.25 108 GLY A N 1
ATOM 912 C CA . GLY A 1 108 ? 6.239 14.876 5.659 1.00 83.25 108 GLY A CA 1
ATOM 913 C C . GLY A 1 108 ? 5.527 15.203 4.340 1.00 83.25 108 GLY A C 1
ATOM 914 O O . GLY A 1 108 ? 4.538 14.570 3.965 1.00 83.25 108 GLY A O 1
ATOM 915 N N . ASP A 1 109 ? 6.089 16.170 3.610 1.00 78.56 109 ASP A N 1
ATOM 916 C CA . ASP A 1 109 ? 5.719 16.510 2.229 1.00 78.56 109 ASP A CA 1
ATOM 917 C C . ASP A 1 109 ? 6.413 15.554 1.248 1.00 78.56 109 ASP A C 1
ATOM 919 O O . ASP A 1 109 ? 7.373 15.899 0.559 1.00 78.56 109 ASP A O 1
ATOM 923 N N . SER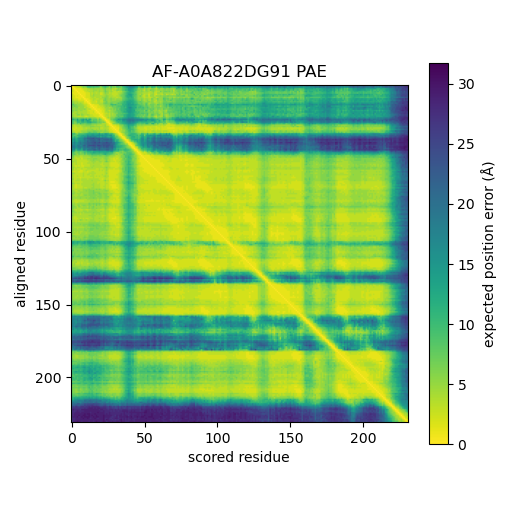 A 1 110 ? 5.959 14.301 1.232 1.00 82.25 110 SER A N 1
ATOM 924 C CA . SER A 1 110 ? 6.469 13.272 0.322 1.00 82.25 110 SER A CA 1
ATOM 925 C C . SER A 1 110 ? 5.578 13.111 -0.917 1.00 82.25 110 SER A C 1
ATOM 927 O O . SER A 1 110 ? 4.392 13.444 -0.908 1.00 82.25 110 SER A O 1
ATOM 929 N N . ILE A 1 111 ? 6.112 12.529 -1.997 1.00 84.12 111 ILE A N 1
ATOM 930 C CA . ILE A 1 111 ? 5.285 12.154 -3.159 1.00 84.12 111 ILE A CA 1
ATOM 931 C C . ILE A 1 111 ? 4.188 11.153 -2.771 1.00 84.12 111 ILE A C 1
ATOM 933 O O . ILE A 1 111 ? 3.070 11.220 -3.282 1.00 84.12 111 ILE A O 1
ATOM 937 N N . LEU A 1 112 ? 4.479 10.280 -1.799 1.00 86.62 112 LEU A N 1
ATOM 938 C CA . LEU A 1 112 ? 3.503 9.363 -1.226 1.00 86.62 112 LEU A CA 1
ATOM 939 C C . LEU A 1 112 ? 2.348 10.140 -0.586 1.00 86.62 112 LEU A C 1
ATOM 941 O O . LEU A 1 112 ? 1.189 9.828 -0.847 1.00 86.62 112 LEU A O 1
ATOM 945 N N . HIS A 1 113 ? 2.645 11.187 0.188 1.00 85.81 113 HIS A N 1
ATOM 946 C CA . HIS A 1 113 ? 1.628 12.057 0.775 1.00 85.81 113 HIS A CA 1
ATOM 947 C C . HIS A 1 113 ? 0.709 12.661 -0.300 1.00 85.81 113 HIS A C 1
ATOM 949 O O . HIS A 1 113 ? -0.517 12.627 -0.167 1.00 85.81 113 HIS A O 1
ATOM 955 N N . HIS A 1 114 ? 1.279 13.175 -1.391 1.00 86.25 114 HIS A N 1
ATOM 956 C CA . HIS A 1 114 ? 0.501 13.749 -2.491 1.00 86.25 114 HIS A CA 1
ATOM 957 C C . HIS A 1 114 ? -0.402 12.708 -3.176 1.00 86.25 114 HIS A C 1
ATOM 959 O O . HIS A 1 114 ? -1.589 12.956 -3.391 1.00 86.25 114 HIS A O 1
ATOM 965 N N . LEU A 1 115 ? 0.127 11.518 -3.477 1.00 89.00 115 LEU A N 1
ATOM 966 C CA . LEU A 1 115 ? -0.652 10.435 -4.087 1.00 89.00 115 LEU A CA 1
ATOM 967 C C . LEU A 1 115 ? -1.813 9.995 -3.185 1.00 89.00 115 LEU A C 1
ATOM 969 O O . LEU A 1 115 ? -2.959 9.919 -3.636 1.00 89.00 115 LEU A O 1
ATOM 973 N N . LEU A 1 116 ? -1.529 9.763 -1.901 1.00 89.31 116 LEU A N 1
ATOM 974 C CA . LEU A 1 116 ? -2.509 9.312 -0.913 1.00 89.31 116 LEU A CA 1
ATOM 975 C C . LEU A 1 116 ? -3.643 10.320 -0.691 1.00 89.31 116 LEU A C 1
ATOM 977 O O . LEU A 1 116 ? -4.799 9.934 -0.531 1.00 89.31 116 LEU A O 1
ATOM 981 N N . THR A 1 117 ? -3.327 11.615 -0.689 1.00 86.44 117 THR A N 1
ATOM 982 C CA . THR A 1 117 ? -4.324 12.671 -0.457 1.00 86.44 117 THR A CA 1
ATOM 983 C C . THR A 1 117 ? -5.211 12.918 -1.675 1.00 86.44 117 THR A C 1
ATOM 985 O O . THR A 1 117 ? -6.391 13.234 -1.514 1.00 86.44 117 THR A O 1
ATOM 988 N N . GLN A 1 118 ? -4.676 12.764 -2.890 1.00 88.19 118 GLN A N 1
ATOM 989 C CA . GLN A 1 118 ? -5.364 13.208 -4.102 1.00 88.19 118 GLN A CA 1
ATOM 990 C C . GLN A 1 118 ? -5.960 12.105 -4.968 1.00 88.19 118 GLN A C 1
ATOM 992 O O . GLN A 1 118 ? -6.949 12.373 -5.652 1.00 88.19 118 GLN A O 1
ATOM 997 N N . GLN A 1 119 ? -5.372 10.909 -5.009 1.00 92.25 119 GLN A N 1
ATOM 998 C CA . GLN A 1 119 ? -5.691 9.918 -6.046 1.00 92.25 119 GLN A CA 1
ATOM 999 C C . GLN A 1 119 ? -6.138 8.574 -5.477 1.00 92.25 119 GLN A C 1
ATOM 1001 O O . GLN A 1 119 ? -7.083 7.984 -6.000 1.00 92.25 119 GLN A O 1
ATOM 1006 N N . ILE A 1 120 ? -5.507 8.119 -4.394 1.00 95.06 120 ILE A N 1
ATOM 1007 C CA . ILE A 1 120 ? -5.725 6.769 -3.876 1.00 95.06 120 ILE A CA 1
ATOM 1008 C C . ILE A 1 120 ? -7.107 6.630 -3.224 1.00 95.06 120 ILE A C 1
ATOM 1010 O O . ILE A 1 120 ? -7.453 7.334 -2.274 1.00 95.06 120 ILE A O 1
ATOM 1014 N N . THR A 1 121 ? -7.886 5.677 -3.733 1.00 96.44 121 THR A N 1
ATOM 1015 C CA . THR A 1 121 ? -9.167 5.228 -3.171 1.00 96.44 121 THR A CA 1
ATOM 1016 C C . THR A 1 121 ? -9.043 3.883 -2.464 1.00 96.44 121 THR A C 1
ATOM 1018 O O . THR A 1 121 ? -9.864 3.574 -1.600 1.00 96.44 121 THR A O 1
ATOM 1021 N N . ASP A 1 122 ? -8.016 3.102 -2.797 1.00 97.06 122 ASP A N 1
ATOM 1022 C CA . ASP A 1 122 ? -7.796 1.745 -2.310 1.00 97.06 122 ASP A CA 1
ATOM 1023 C C . ASP A 1 122 ? -6.380 1.615 -1.750 1.00 97.06 122 ASP A C 1
ATOM 1025 O O . ASP A 1 122 ? -5.409 1.586 -2.504 1.00 97.06 122 ASP A O 1
ATOM 1029 N N . LEU A 1 123 ? -6.255 1.527 -0.428 1.00 95.69 123 LEU A N 1
ATOM 1030 C CA . LEU A 1 123 ? -4.964 1.454 0.249 1.00 95.69 123 LEU A CA 1
ATOM 1031 C C . LEU A 1 123 ? -4.830 0.137 1.009 1.00 95.69 123 LEU A C 1
ATOM 1033 O O . LEU A 1 123 ? -5.605 -0.140 1.927 1.00 95.69 123 LEU A O 1
ATOM 1037 N N . ASN A 1 124 ? -3.819 -0.654 0.656 1.00 94.50 124 ASN A N 1
ATOM 1038 C CA . ASN A 1 124 ? -3.383 -1.798 1.447 1.00 94.50 124 ASN A CA 1
ATOM 1039 C C . ASN A 1 124 ? -2.053 -1.459 2.121 1.00 94.50 124 ASN A C 1
ATOM 1041 O O . ASN A 1 124 ? -1.133 -0.969 1.471 1.00 94.50 124 ASN A O 1
ATOM 1045 N N . ILE A 1 125 ? -1.949 -1.718 3.418 1.00 91.75 125 ILE A N 1
ATOM 1046 C CA . ILE A 1 125 ? -0.741 -1.474 4.200 1.00 91.75 125 ILE A CA 1
ATOM 1047 C C . ILE A 1 125 ? -0.406 -2.733 4.984 1.00 91.75 125 ILE A C 1
ATOM 1049 O O . ILE A 1 125 ? -1.181 -3.172 5.836 1.00 91.75 125 ILE A O 1
ATOM 1053 N N . ASP A 1 126 ? 0.780 -3.260 4.705 1.00 88.62 126 ASP A N 1
ATOM 1054 C CA . ASP A 1 126 ? 1.432 -4.321 5.453 1.00 88.62 126 ASP A CA 1
ATOM 1055 C C . ASP A 1 126 ? 2.699 -3.761 6.111 1.00 88.62 126 ASP A C 1
ATOM 1057 O O . ASP A 1 126 ? 3.684 -3.423 5.444 1.00 88.62 126 ASP A O 1
ATOM 1061 N N . VAL A 1 127 ? 2.640 -3.637 7.437 1.00 85.56 127 VAL A N 1
ATOM 1062 C CA . VAL A 1 127 ? 3.736 -3.132 8.264 1.00 85.56 127 VAL A CA 1
ATOM 1063 C C . VAL A 1 127 ? 4.491 -4.303 8.889 1.00 85.56 127 VAL A C 1
ATOM 1065 O O . VAL A 1 127 ? 3.937 -5.112 9.645 1.00 85.56 127 VAL A O 1
ATOM 1068 N N . SER A 1 128 ? 5.781 -4.355 8.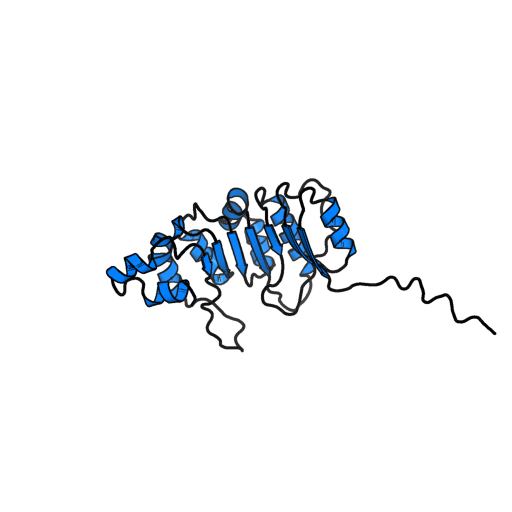580 1.00 78.69 128 SER A N 1
ATOM 1069 C CA . SER A 1 128 ? 6.777 -5.223 9.194 1.00 78.69 128 SER A CA 1
ATOM 1070 C C . SER A 1 128 ? 7.093 -4.760 10.616 1.00 78.69 128 SER A C 1
ATOM 1072 O O . SER A 1 128 ? 7.099 -3.565 10.902 1.00 78.69 128 SER A O 1
ATOM 1074 N N . TYR A 1 129 ? 7.348 -5.708 11.515 1.00 68.56 129 TYR A N 1
ATOM 1075 C CA . TYR A 1 129 ? 7.610 -5.414 12.921 1.00 68.56 129 TYR A CA 1
ATOM 1076 C C . TYR A 1 129 ? 8.942 -5.974 13.374 1.00 68.56 129 TYR A C 1
ATOM 1078 O O . TYR A 1 129 ? 9.198 -7.178 13.255 1.00 68.56 129 TYR A O 1
ATOM 1086 N N . GLU A 1 130 ? 9.753 -5.101 13.959 1.00 65.75 130 GLU A N 1
ATOM 1087 C CA . GLU A 1 130 ? 10.944 -5.490 14.696 1.00 65.75 130 GLU A CA 1
ATOM 1088 C C . GLU A 1 130 ? 10.541 -5.854 16.130 1.00 65.75 130 GLU A C 1
ATOM 1090 O O . GLU A 1 130 ? 9.767 -5.155 16.774 1.00 65.75 130 GLU A O 1
ATOM 1095 N N . LEU A 1 131 ? 11.015 -7.006 16.620 1.00 56.97 131 LEU A N 1
ATOM 1096 C CA . LEU A 1 131 ? 10.496 -7.710 17.804 1.00 56.97 131 LEU A CA 1
ATOM 1097 C C . LEU A 1 131 ? 10.545 -6.936 19.142 1.00 56.97 131 LEU A C 1
ATOM 1099 O O . LEU A 1 131 ? 10.099 -7.473 20.158 1.00 56.97 131 LEU A O 1
ATOM 1103 N N . GLU A 1 132 ? 11.069 -5.716 19.185 1.00 52.41 132 GLU A N 1
ATOM 1104 C CA . GLU A 1 132 ? 11.468 -5.049 20.420 1.00 52.41 132 GLU A CA 1
ATOM 1105 C C . GLU A 1 132 ? 10.718 -3.728 20.654 1.00 52.41 132 GLU A C 1
ATOM 1107 O O . GLU A 1 132 ? 11.255 -2.644 20.498 1.00 52.41 132 GLU A O 1
ATOM 1112 N N . SER A 1 133 ? 9.495 -3.842 21.186 1.00 53.78 133 SER A N 1
ATOM 1113 C CA . SER A 1 133 ? 8.833 -2.857 22.071 1.00 53.78 133 SER A CA 1
ATOM 1114 C C . SER A 1 133 ? 8.481 -1.449 21.523 1.00 53.78 133 SER A C 1
ATOM 1116 O O . SER A 1 133 ? 9.346 -0.685 21.124 1.00 53.78 133 SER A O 1
ATOM 1118 N N . LYS A 1 134 ? 7.198 -1.060 21.695 1.00 58.31 134 LYS A N 1
ATOM 1119 C CA . LYS A 1 134 ? 6.545 0.266 21.461 1.00 58.31 134 LYS A CA 1
ATOM 1120 C C . LYS A 1 134 ? 5.716 0.470 20.173 1.00 58.31 134 LYS A C 1
ATOM 1122 O O . LYS A 1 134 ? 5.120 1.538 20.035 1.00 58.31 134 LYS A O 1
ATOM 1127 N N . SER A 1 135 ? 5.554 -0.537 19.314 1.00 60.56 135 SER A N 1
ATOM 1128 C CA . SER A 1 135 ? 4.882 -0.383 18.003 1.00 60.56 135 SER A CA 1
ATOM 1129 C C . SER A 1 135 ? 3.420 0.063 18.003 1.00 60.56 135 SER A C 1
ATOM 1131 O O . SER A 1 135 ? 2.965 0.712 17.062 1.00 60.56 135 SER A O 1
ATOM 1133 N N . SER A 1 136 ? 2.637 -0.243 19.043 1.00 68.00 136 SER A N 1
ATOM 1134 C CA . SER A 1 136 ? 1.189 0.006 18.978 1.00 68.00 136 SER A CA 1
ATOM 1135 C C . SER A 1 136 ? 0.835 1.491 18.837 1.00 68.00 136 SER A C 1
ATOM 1137 O O . SER A 1 136 ? -0.134 1.822 18.152 1.00 68.00 136 SER A O 1
ATOM 1139 N N . LEU A 1 137 ? 1.631 2.401 19.409 1.00 78.19 137 LEU A N 1
ATOM 1140 C CA . LEU A 1 137 ? 1.374 3.843 19.328 1.00 78.19 137 LEU A CA 1
ATOM 1141 C C . LEU A 1 137 ? 1.683 4.417 17.939 1.00 78.19 137 LEU A C 1
ATOM 1143 O O . LEU A 1 137 ? 0.919 5.244 17.431 1.00 78.19 137 LEU A O 1
ATOM 1147 N N . ILE A 1 138 ? 2.771 3.968 17.304 1.00 84.00 138 ILE A N 1
ATOM 1148 C CA . ILE A 1 138 ? 3.156 4.437 15.966 1.00 84.00 138 ILE A CA 1
ATOM 1149 C C . ILE A 1 138 ? 2.129 3.950 14.945 1.00 84.00 138 ILE A C 1
ATOM 1151 O O . ILE A 1 138 ? 1.608 4.762 14.183 1.00 84.00 138 ILE A O 1
ATOM 1155 N N . LEU A 1 139 ? 1.742 2.672 14.992 1.00 84.50 139 LEU A N 1
ATOM 1156 C CA . LEU A 1 139 ? 0.690 2.124 14.129 1.00 84.50 139 LEU A CA 1
ATOM 1157 C C . LEU A 1 139 ? -0.646 2.853 14.283 1.00 84.50 139 LEU A C 1
ATOM 1159 O O . LEU A 1 139 ? -1.299 3.171 13.287 1.00 84.50 139 LEU A O 1
ATOM 1163 N N . SER A 1 140 ? -1.037 3.165 15.519 1.00 83.12 140 SER A N 1
ATOM 1164 C CA . SER A 1 140 ? -2.257 3.935 15.785 1.00 83.12 140 SER A CA 1
ATOM 1165 C C . SER A 1 140 ? -2.164 5.336 15.175 1.00 83.12 140 SER A C 1
ATOM 1167 O O . SER A 1 140 ? -3.101 5.799 14.524 1.00 83.12 140 SER A O 1
ATOM 1169 N N . SER A 1 141 ? -1.000 5.979 15.288 1.00 85.69 141 SER A N 1
ATOM 1170 C CA . SER A 1 141 ? -0.743 7.294 14.694 1.00 85.69 141 SER A CA 1
ATOM 1171 C C . SER A 1 141 ? -0.758 7.255 13.162 1.00 85.69 141 SER A C 1
ATOM 1173 O O . SER A 1 141 ? -1.362 8.120 12.533 1.00 85.69 141 SER A O 1
ATOM 1175 N N . ILE A 1 142 ? -0.153 6.232 12.550 1.00 89.25 142 ILE A N 1
ATOM 1176 C CA . ILE A 1 142 ? -0.194 5.977 11.102 1.00 89.25 142 ILE A CA 1
ATOM 1177 C C . ILE A 1 142 ? -1.640 5.844 10.633 1.00 89.25 142 ILE A C 1
ATOM 1179 O O . ILE A 1 142 ? -2.047 6.506 9.679 1.00 89.25 142 ILE A O 1
ATOM 1183 N N . PHE A 1 143 ? -2.434 5.026 11.321 1.00 88.25 143 PHE A N 1
ATOM 1184 C CA . PHE A 1 143 ? -3.831 4.818 10.974 1.00 88.25 143 PHE A CA 1
ATOM 1185 C C . PHE A 1 143 ? -4.642 6.122 11.052 1.00 88.25 143 PHE A C 1
ATOM 1187 O O . PHE A 1 143 ? -5.372 6.453 10.116 1.00 88.25 143 PHE A O 1
ATOM 1194 N N . VAL A 1 144 ? -4.470 6.912 12.119 1.00 85.75 144 VAL A N 1
ATOM 1195 C CA . VAL A 1 144 ? -5.101 8.238 12.255 1.00 85.75 144 VAL A CA 1
ATOM 1196 C C . VAL A 1 144 ? -4.663 9.184 11.131 1.00 85.75 144 VAL A C 1
ATOM 1198 O O . VAL A 1 144 ? -5.490 9.903 10.564 1.00 85.75 144 VAL A O 1
ATOM 1201 N N . LEU A 1 145 ? -3.380 9.185 10.766 1.00 88.31 145 LEU A N 1
ATOM 1202 C CA . LEU A 1 145 ? -2.863 10.000 9.665 1.00 88.31 145 LEU A CA 1
ATOM 1203 C C . LEU A 1 145 ? -3.485 9.608 8.326 1.00 88.31 145 LEU A C 1
ATOM 1205 O O . LEU A 1 145 ? -3.895 10.484 7.571 1.00 88.31 145 LEU A O 1
ATOM 1209 N N . ILE A 1 146 ? -3.615 8.314 8.045 1.00 90.56 146 ILE A N 1
ATOM 1210 C CA . ILE A 1 146 ? -4.267 7.825 6.826 1.00 90.56 146 ILE A CA 1
ATOM 1211 C C . ILE A 1 146 ? -5.717 8.294 6.778 1.00 90.56 146 ILE A C 1
ATOM 1213 O O . ILE A 1 146 ? -6.130 8.879 5.779 1.00 90.56 146 ILE A O 1
ATOM 1217 N N . LEU A 1 147 ? -6.476 8.095 7.859 1.00 87.81 147 LEU A N 1
ATOM 1218 C CA . LEU A 1 147 ? -7.883 8.495 7.902 1.00 87.81 147 LEU A CA 1
ATOM 1219 C C . LEU A 1 147 ? -8.080 10.008 7.788 1.00 87.81 147 LEU A C 1
ATOM 1221 O O . LEU A 1 147 ? -9.062 10.441 7.193 1.00 87.81 147 LEU A O 1
ATOM 1225 N N . SER A 1 148 ? -7.170 10.804 8.346 1.00 85.75 148 SER A N 1
ATOM 1226 C CA . SER A 1 148 ? -7.273 12.265 8.303 1.00 85.75 148 SER A CA 1
ATOM 1227 C C . SER A 1 148 ? -6.810 12.862 6.972 1.00 85.75 148 SER A C 1
ATOM 1229 O O . SER A 1 148 ? -7.367 13.867 6.531 1.00 85.75 148 SER A O 1
ATOM 1231 N N . LYS A 1 149 ? -5.815 12.255 6.313 1.00 85.19 149 LYS A N 1
ATOM 1232 C CA . LYS A 1 149 ? -5.207 12.790 5.085 1.00 85.19 149 LYS A CA 1
ATOM 1233 C C . LYS A 1 149 ? -5.830 12.228 3.805 1.00 85.19 149 LYS A C 1
ATOM 1235 O O . LYS A 1 149 ? -5.979 12.959 2.829 1.00 85.19 149 LYS A O 1
ATOM 1240 N N . CYS A 1 150 ? -6.239 10.962 3.785 1.00 89.31 150 CYS A N 1
ATOM 1241 C CA . CYS A 1 150 ? -6.729 10.303 2.571 1.00 89.31 150 CYS A CA 1
ATOM 1242 C C . CYS A 1 150 ? -8.237 10.543 2.388 1.00 89.31 150 CYS A C 1
ATOM 1244 O O . CYS A 1 150 ? -9.067 9.667 2.631 1.00 89.31 150 CYS A O 1
ATOM 1246 N N . GLN A 1 151 ? -8.609 11.750 1.957 1.00 86.12 151 GLN A N 1
ATOM 1247 C CA . GLN A 1 151 ? -10.013 12.184 1.864 1.00 86.12 151 GLN A CA 1
ATOM 1248 C C . GLN A 1 151 ? -10.855 11.380 0.862 1.00 86.12 151 GLN A C 1
ATOM 1250 O O . GLN A 1 151 ? -12.080 11.343 0.974 1.00 86.12 151 GLN A O 1
ATOM 1255 N N . ARG A 1 152 ? -10.211 10.742 -0.121 1.00 92.25 152 ARG A N 1
ATOM 1256 C CA . ARG A 1 152 ? -10.861 9.926 -1.159 1.00 92.25 152 ARG A CA 1
ATOM 1257 C C . ARG A 1 152 ? -10.842 8.428 -0.853 1.00 92.25 152 ARG A C 1
ATOM 1259 O O . ARG A 1 152 ? -11.305 7.648 -1.679 1.00 92.25 152 ARG A O 1
ATOM 1266 N N . LEU A 1 153 ? -10.290 8.026 0.289 1.00 94.12 153 LEU A N 1
ATOM 1267 C CA . LEU A 1 153 ? -10.079 6.626 0.624 1.00 94.12 153 LEU A CA 1
ATOM 1268 C C . LEU A 1 153 ? -11.408 5.898 0.848 1.00 94.12 153 LEU A C 1
ATOM 1270 O O . LEU A 1 153 ? -12.092 6.145 1.836 1.00 94.12 153 LEU A O 1
ATOM 1274 N N . ILE A 1 154 ? -11.733 4.964 -0.044 1.00 96.19 154 ILE A N 1
ATOM 1275 C CA . ILE A 1 154 ? -12.945 4.135 -0.011 1.00 96.19 154 ILE A CA 1
ATOM 1276 C C . ILE A 1 154 ? -12.670 2.817 0.712 1.00 96.19 154 ILE A C 1
ATOM 1278 O O . ILE A 1 154 ? -13.490 2.374 1.523 1.00 96.19 154 ILE A O 1
ATOM 1282 N N . ASN A 1 155 ? -11.520 2.205 0.424 1.00 96.44 155 ASN A N 1
ATOM 1283 C CA . ASN A 1 155 ? -11.123 0.905 0.941 1.00 96.44 155 ASN A CA 1
ATOM 1284 C C . ASN A 1 155 ? -9.766 1.020 1.640 1.00 96.44 155 ASN A C 1
ATOM 1286 O O . ASN A 1 155 ? -8.770 1.390 1.022 1.00 96.44 155 ASN A O 1
ATOM 1290 N N . LEU A 1 156 ? -9.727 0.664 2.923 1.00 94.69 156 LEU A N 1
ATOM 1291 C CA . LEU A 1 156 ? -8.500 0.568 3.707 1.00 94.69 156 LEU A CA 1
ATOM 1292 C C . LEU A 1 156 ? -8.332 -0.858 4.213 1.00 94.69 156 LEU A C 1
ATOM 1294 O O . LEU A 1 156 ? -9.202 -1.392 4.901 1.00 94.69 156 LEU A O 1
ATOM 1298 N N . ASN A 1 157 ? -7.198 -1.462 3.900 1.00 93.50 157 ASN A N 1
ATOM 1299 C CA . ASN A 1 157 ? -6.791 -2.750 4.429 1.00 93.50 157 ASN A CA 1
ATOM 1300 C C . ASN A 1 157 ? -5.477 -2.575 5.181 1.00 93.50 157 ASN A C 1
ATOM 1302 O O . ASN A 1 157 ? -4.408 -2.479 4.588 1.00 93.50 157 ASN A O 1
ATOM 1306 N N . PHE A 1 158 ? -5.592 -2.508 6.497 1.00 86.44 158 PHE A N 1
ATOM 1307 C CA . PHE A 1 158 ? -4.495 -2.327 7.426 1.00 86.44 158 PHE A CA 1
ATOM 1308 C C . PHE A 1 158 ? -4.250 -3.647 8.160 1.00 86.44 158 PHE A C 1
ATOM 1310 O O . PHE A 1 158 ? -4.593 -3.822 9.332 1.00 86.44 158 PHE A O 1
ATOM 1317 N N . CYS A 1 159 ? -3.720 -4.619 7.428 1.00 72.12 159 CYS A N 1
ATOM 1318 C CA . CYS A 1 159 ? -3.428 -5.947 7.940 1.00 72.12 159 CYS A CA 1
ATOM 1319 C C . CYS A 1 159 ? -2.080 -6.397 7.406 1.00 72.12 159 CYS A C 1
ATOM 1321 O O . CYS A 1 159 ? -1.778 -6.202 6.232 1.00 72.12 159 CYS A O 1
ATOM 1323 N N . GLN A 1 160 ? -1.331 -7.102 8.248 1.00 66.81 160 GLN A N 1
ATOM 1324 C CA . GLN A 1 160 ? -0.207 -7.887 7.767 1.00 66.81 160 GLN A CA 1
ATOM 1325 C C . GLN A 1 160 ? -0.716 -8.922 6.762 1.00 66.81 160 GLN A C 1
ATOM 1327 O O . GLN A 1 160 ? -1.530 -9.780 7.113 1.00 66.81 160 GLN A O 1
ATOM 1332 N N . LEU A 1 161 ? -0.293 -8.798 5.505 1.00 55.19 161 LEU A N 1
ATOM 1333 C CA . LEU A 1 161 ? -0.680 -9.695 4.420 1.00 55.19 161 LEU A CA 1
ATOM 1334 C C . LEU A 1 161 ? 0.154 -10.980 4.474 1.00 55.19 161 LEU A C 1
ATOM 1336 O O . LEU A 1 161 ? -0.346 -12.036 4.089 1.00 55.19 161 LEU A O 1
ATOM 1340 N N . PHE A 1 162 ? 1.387 -10.894 4.992 1.00 49.44 162 PHE A N 1
ATOM 1341 C CA . PHE A 1 162 ? 2.378 -11.974 4.920 1.00 49.44 162 PHE A CA 1
ATOM 1342 C C . PHE A 1 162 ? 2.940 -12.458 6.271 1.00 49.44 162 PHE A C 1
ATOM 1344 O O . PHE A 1 162 ? 3.855 -13.278 6.280 1.00 49.44 162 PHE A O 1
ATOM 1351 N N . SER A 1 163 ? 2.422 -11.991 7.415 1.00 54.03 163 SER A N 1
ATOM 1352 C CA . SER A 1 163 ? 2.920 -12.384 8.748 1.00 54.03 163 SER A CA 1
ATOM 1353 C C . SER A 1 163 ? 1.857 -13.086 9.600 1.00 54.03 163 SER A C 1
ATOM 1355 O O . SER A 1 163 ? 0.718 -12.634 9.712 1.00 54.03 163 SER A O 1
ATOM 1357 N N . ASP A 1 164 ? 2.270 -14.167 10.271 1.00 49.59 164 ASP A N 1
ATOM 1358 C CA . ASP A 1 164 ? 1.460 -14.906 11.252 1.00 49.59 164 ASP A CA 1
ATOM 1359 C C . ASP A 1 164 ? 1.192 -14.094 12.537 1.00 49.59 164 ASP A C 1
ATOM 1361 O O . ASP A 1 164 ? 0.325 -14.440 13.343 1.00 49.59 164 ASP A O 1
ATOM 1365 N N . ARG A 1 165 ? 1.940 -13.005 12.767 1.00 53.75 165 ARG A N 1
ATOM 1366 C CA . ARG A 1 165 ? 1.900 -12.209 14.003 1.00 53.75 165 ARG A CA 1
ATOM 1367 C C . ARG A 1 165 ? 1.093 -10.926 13.845 1.00 53.75 165 ARG A C 1
ATOM 1369 O O . ARG A 1 165 ? 1.660 -9.843 13.855 1.00 53.75 165 ARG A O 1
ATOM 1376 N N . LYS A 1 166 ? -0.234 -11.038 13.796 1.00 62.31 166 LYS A N 1
ATOM 1377 C CA . LYS A 1 166 ? -1.145 -9.883 13.711 1.00 62.31 166 LYS A CA 1
ATOM 1378 C C . LYS A 1 166 ? -0.890 -8.880 14.845 1.00 62.31 166 LYS A C 1
ATOM 1380 O O . LYS A 1 166 ? -1.161 -9.179 16.009 1.00 62.31 166 LYS A O 1
ATOM 1385 N N . ILE A 1 167 ? -0.382 -7.695 14.503 1.00 64.88 167 ILE A N 1
ATOM 1386 C CA . ILE A 1 167 ? -0.190 -6.611 15.472 1.00 64.88 167 ILE A CA 1
ATOM 1387 C C . ILE A 1 167 ? -1.485 -5.829 15.581 1.00 64.88 167 ILE A C 1
ATOM 1389 O O . ILE A 1 167 ? -1.968 -5.316 14.569 1.00 64.88 167 ILE A O 1
ATOM 1393 N N . PRO A 1 168 ? -2.068 -5.770 16.780 1.00 68.38 168 PRO A N 1
ATOM 1394 C CA . PRO A 1 168 ? -3.287 -5.029 16.975 1.00 68.38 168 PRO A CA 1
ATOM 1395 C C . PRO A 1 168 ? -3.038 -3.519 16.998 1.00 68.38 168 PRO A C 1
ATOM 1397 O O . PRO A 1 168 ? -2.051 -3.054 17.569 1.00 68.38 168 PRO A O 1
ATOM 1400 N N . ILE A 1 169 ? -3.972 -2.755 16.434 1.00 72.00 169 ILE A N 1
ATOM 1401 C CA . ILE A 1 169 ? -4.046 -1.304 16.628 1.00 72.00 169 ILE A CA 1
ATOM 1402 C C . ILE A 1 169 ? -4.827 -1.010 17.914 1.00 72.00 169 ILE A C 1
ATOM 1404 O O . ILE A 1 169 ? -5.890 -1.591 18.141 1.00 72.00 169 ILE A O 1
ATOM 1408 N N . CYS A 1 170 ? -4.315 -0.083 18.725 1.00 72.12 170 CYS A N 1
ATOM 1409 C CA . CYS A 1 170 ? -4.973 0.428 19.925 1.00 72.12 170 CYS A CA 1
ATOM 1410 C C . CYS A 1 170 ? -5.787 1.683 19.569 1.00 72.12 170 CYS A C 1
ATOM 1412 O O . CYS A 1 170 ? -5.226 2.702 19.173 1.00 72.12 170 CYS A O 1
ATOM 1414 N N . ILE A 1 171 ? -7.117 1.635 19.691 1.00 69.75 171 ILE A N 1
ATOM 1415 C CA . ILE A 1 171 ? -7.998 2.681 19.127 1.00 69.75 171 ILE A CA 1
ATOM 1416 C C . ILE A 1 171 ? -8.498 3.680 20.183 1.00 69.75 171 ILE A C 1
ATOM 1418 O O . ILE A 1 171 ? -9.027 4.745 19.871 1.00 69.75 171 ILE A O 1
ATOM 1422 N N . TYR A 1 172 ? -8.266 3.400 21.460 1.00 62.81 172 TYR A N 1
ATOM 1423 C CA . TYR A 1 172 ? -8.754 4.221 22.568 1.00 62.81 172 TYR A CA 1
ATOM 1424 C C . TYR A 1 172 ? -8.116 5.626 22.681 1.00 62.81 172 TYR A C 1
ATOM 1426 O O . TYR A 1 172 ? -8.627 6.446 23.440 1.00 62.81 172 TYR A O 1
ATOM 1434 N N . GLU A 1 173 ? -7.063 5.946 21.915 1.00 60.84 173 GLU A N 1
ATOM 1435 C CA . GLU A 1 173 ? -6.379 7.258 21.942 1.00 60.84 173 GLU A CA 1
ATOM 1436 C C . GLU A 1 173 ? -6.753 8.200 20.781 1.00 60.84 173 GLU A C 1
ATOM 1438 O O . GLU A 1 173 ? -6.119 9.236 20.578 1.00 60.84 173 GLU A O 1
ATOM 1443 N N . PHE A 1 174 ? -7.783 7.878 19.996 1.00 64.62 174 PHE A N 1
ATOM 1444 C CA . PHE A 1 174 ? -8.122 8.679 18.818 1.00 64.62 174 PHE A CA 1
ATOM 1445 C C . PHE A 1 174 ? -8.640 10.076 19.202 1.00 64.62 174 PHE A C 1
ATOM 1447 O O . PHE A 1 174 ? -9.594 10.185 19.985 1.00 64.62 174 PHE A O 1
ATOM 1454 N N . PRO A 1 175 ? -8.087 11.158 18.616 1.00 57.06 175 PRO A N 1
ATOM 1455 C CA . PRO A 1 175 ? -8.605 12.500 18.833 1.00 57.06 175 PRO A CA 1
ATOM 1456 C C . PRO A 1 175 ? -10.055 12.595 18.335 1.00 57.06 175 PRO A C 1
ATOM 1458 O O . PRO A 1 175 ? -10.417 12.106 17.265 1.00 57.06 175 PRO A O 1
ATOM 1461 N N . SER A 1 176 ? -10.900 13.217 19.153 1.00 54.81 176 SER A N 1
ATOM 1462 C CA . SER A 1 176 ? -12.358 13.278 19.032 1.00 54.81 176 SER A CA 1
ATOM 1463 C C . SER A 1 176 ? -12.877 13.656 17.633 1.00 54.81 176 SER A C 1
ATOM 1465 O O . SER A 1 176 ? -12.765 14.807 17.231 1.00 54.81 176 SER A O 1
ATOM 1467 N N . THR A 1 177 ? -13.555 12.716 16.959 1.00 55.25 177 THR A N 1
ATOM 1468 C CA . THR A 1 177 ? -14.575 12.839 15.878 1.00 55.25 177 THR A CA 1
ATOM 1469 C C . THR A 1 177 ? -14.307 13.677 14.611 1.00 55.25 177 THR A C 1
ATOM 1471 O O . THR A 1 177 ? -14.982 13.441 13.612 1.00 55.25 177 THR A O 1
ATOM 1474 N N . SER A 1 178 ? -13.382 14.639 14.588 1.00 55.69 178 SER A N 1
ATOM 1475 C CA . SER A 1 178 ? -13.199 15.573 13.461 1.00 55.69 178 SER A CA 1
ATOM 1476 C C . SER A 1 178 ? -12.203 15.098 12.396 1.00 55.69 178 SER A C 1
ATOM 1478 O O . SER A 1 178 ? -12.150 15.688 11.321 1.00 55.69 178 SER A O 1
ATOM 1480 N N . CYS A 1 179 ? -11.437 14.035 12.663 1.00 54.50 179 CYS A N 1
ATOM 1481 C CA . CYS A 1 179 ? -10.289 13.618 11.843 1.00 54.50 179 CYS A CA 1
ATOM 1482 C C . CYS A 1 179 ? -10.530 12.366 10.985 1.00 54.50 179 CYS A C 1
ATOM 1484 O O . CYS A 1 179 ? -9.576 11.691 10.606 1.00 54.50 179 CYS A O 1
ATOM 1486 N N . ILE A 1 180 ? -11.783 11.998 10.726 1.00 64.44 180 ILE A N 1
ATOM 1487 C CA . ILE A 1 180 ? -12.103 10.666 10.207 1.00 64.44 180 ILE A CA 1
ATOM 1488 C C . ILE A 1 180 ? -12.629 10.766 8.778 1.00 64.44 180 ILE A C 1
ATOM 1490 O O . ILE A 1 180 ? -13.589 11.497 8.525 1.00 64.44 180 ILE A O 1
ATOM 1494 N N . SER A 1 181 ? -11.975 10.038 7.861 1.00 64.25 181 SER A N 1
ATOM 1495 C CA . SER A 1 181 ? -12.306 10.007 6.433 1.00 64.25 181 SER A CA 1
ATOM 1496 C C . SER A 1 181 ? -13.809 9.846 6.221 1.00 64.25 181 SER A C 1
ATOM 1498 O O . SER A 1 181 ? -14.441 8.907 6.711 1.00 64.25 181 SER A O 1
ATOM 1500 N N . SER A 1 182 ? -14.375 10.779 5.463 1.00 68.69 182 SER A N 1
ATOM 1501 C CA . SER A 1 182 ? -15.794 10.822 5.126 1.00 68.69 182 SER A CA 1
ATOM 1502 C C . SER A 1 182 ? -16.166 9.902 3.963 1.00 68.69 182 SER A C 1
ATOM 1504 O O . SER A 1 182 ? -17.333 9.859 3.593 1.00 68.69 182 SER A O 1
ATOM 1506 N N . THR A 1 183 ? -15.215 9.182 3.367 1.00 90.50 183 THR A N 1
ATOM 1507 C CA . THR A 1 183 ? -15.460 8.344 2.180 1.00 90.50 183 THR A CA 1
ATOM 1508 C C . THR A 1 183 ? -15.191 6.862 2.414 1.00 90.50 183 THR A C 1
ATOM 1510 O O . THR A 1 183 ? -15.558 6.045 1.571 1.00 90.50 183 THR A O 1
ATOM 1513 N N . LEU A 1 184 ? -14.624 6.491 3.567 1.00 93.12 184 LEU A N 1
ATOM 1514 C CA . LEU A 1 184 ? -14.272 5.107 3.860 1.00 93.12 184 LEU A CA 1
ATOM 1515 C C . LEU A 1 184 ? -15.524 4.237 4.015 1.00 93.12 184 LEU A C 1
ATOM 1517 O O . LEU A 1 184 ? -16.310 4.414 4.946 1.00 93.12 184 LEU A O 1
ATOM 1521 N N . THR A 1 185 ? -15.673 3.256 3.124 1.00 95.19 185 THR A N 1
ATOM 1522 C CA . THR A 1 185 ? -16.801 2.311 3.121 1.00 95.19 185 THR A CA 1
ATOM 1523 C C . THR A 1 185 ? -16.404 0.898 3.520 1.00 95.19 185 THR A C 1
ATOM 1525 O O . THR A 1 185 ? -17.261 0.147 3.998 1.00 95.19 185 THR A O 1
ATOM 1528 N N . LYS A 1 186 ? -15.124 0.541 3.366 1.00 95.69 186 LYS A N 1
ATOM 1529 C CA . LYS A 1 186 ? -14.577 -0.755 3.760 1.00 95.69 186 LYS A CA 1
ATOM 1530 C C . LYS A 1 186 ? -13.301 -0.578 4.564 1.00 95.69 186 LYS A C 1
ATOM 1532 O O . LYS A 1 186 ? -12.351 0.052 4.105 1.00 95.69 186 LYS A O 1
ATOM 1537 N N . LEU A 1 187 ? -13.268 -1.207 5.730 1.00 93.12 187 LEU A N 1
ATOM 1538 C CA . LEU A 1 187 ? -12.095 -1.270 6.586 1.00 93.12 187 LEU A CA 1
ATOM 1539 C C . LEU A 1 187 ? -11.781 -2.727 6.907 1.00 93.12 187 LEU A C 1
ATOM 1541 O O . LEU A 1 187 ? -12.653 -3.471 7.355 1.00 93.12 187 LEU A O 1
ATOM 1545 N N . LYS A 1 188 ? -10.531 -3.124 6.695 1.00 92.94 188 LYS A N 1
ATOM 1546 C CA . LYS A 1 188 ? -9.969 -4.370 7.201 1.00 92.94 188 LYS A CA 1
ATOM 1547 C C . LYS A 1 188 ? -8.815 -4.043 8.150 1.00 92.94 188 LYS A C 1
ATOM 1549 O O . LYS A 1 188 ? -7.945 -3.266 7.772 1.00 92.94 188 LYS A O 1
ATOM 1554 N N . ILE A 1 189 ? -8.844 -4.565 9.376 1.00 89.31 189 ILE A N 1
ATOM 1555 C CA . ILE A 1 189 ? -7.912 -4.174 10.444 1.00 89.31 189 ILE A CA 1
ATOM 1556 C C . ILE A 1 189 ? -7.691 -5.295 11.470 1.00 89.31 189 ILE A C 1
ATOM 1558 O O . ILE A 1 189 ? -8.601 -6.069 11.771 1.00 89.31 189 ILE A O 1
ATOM 1562 N N . ASN A 1 190 ? -6.488 -5.345 12.045 1.00 86.62 190 ASN A N 1
ATOM 1563 C CA . ASN A 1 190 ? -6.179 -6.152 13.226 1.00 86.62 190 ASN A CA 1
ATOM 1564 C C . ASN A 1 190 ? -6.318 -5.292 14.494 1.00 86.62 190 ASN A C 1
ATOM 1566 O O . ASN A 1 190 ? -5.728 -4.215 14.573 1.00 86.62 190 ASN A O 1
ATOM 1570 N N . VAL A 1 191 ? -7.053 -5.761 15.502 1.00 82.56 191 VAL A N 1
ATOM 1571 C CA . VAL A 1 191 ? -7.310 -5.003 16.746 1.00 82.56 191 VAL A CA 1
ATOM 1572 C C . VAL A 1 191 ? -7.012 -5.827 17.990 1.00 82.56 191 VAL A C 1
ATOM 1574 O O . VAL A 1 191 ? -7.028 -7.062 17.960 1.00 82.56 191 VAL A O 1
ATOM 1577 N N . GLU A 1 192 ? -6.727 -5.136 19.097 1.00 79.94 192 GLU A N 1
ATOM 1578 C CA . GLU A 1 192 ? -6.343 -5.796 20.349 1.00 79.94 192 GLU A CA 1
ATOM 1579 C C . GLU A 1 192 ? -7.579 -6.368 21.019 1.00 79.94 192 GLU A C 1
ATOM 1581 O O . GLU A 1 192 ? -7.629 -7.558 21.337 1.00 79.94 192 GLU A O 1
ATOM 1586 N N . LYS A 1 193 ? -8.591 -5.509 21.172 1.00 81.69 193 LYS A N 1
ATOM 1587 C CA . LYS A 1 193 ? -9.831 -5.793 21.880 1.00 81.69 193 LYS A CA 1
ATOM 1588 C C . LYS A 1 193 ? -11.019 -5.531 20.971 1.00 81.69 193 LYS A C 1
ATOM 1590 O O . LYS A 1 193 ? -11.005 -4.652 20.113 1.00 81.69 193 LYS A O 1
ATOM 1595 N N . PHE A 1 194 ? -12.100 -6.265 21.201 1.00 82.12 194 PHE A N 1
ATOM 1596 C CA . PHE A 1 194 ? -13.345 -6.047 20.468 1.00 82.12 194 PHE A CA 1
ATOM 1597 C C . PHE A 1 194 ? -13.924 -4.635 20.693 1.00 82.12 194 PHE A C 1
ATOM 1599 O O . PHE A 1 194 ? -14.487 -4.051 19.769 1.00 82.12 194 PHE A O 1
ATOM 1606 N N . ASP A 1 195 ? -13.731 -4.043 21.876 1.00 80.88 195 ASP A N 1
ATOM 1607 C CA . ASP A 1 195 ? -14.236 -2.699 22.197 1.00 80.88 195 ASP A CA 1
ATOM 1608 C C . ASP A 1 195 ? -13.653 -1.597 21.293 1.00 80.88 195 ASP A C 1
ATOM 1610 O O . ASP A 1 195 ? -14.356 -0.638 20.962 1.00 80.88 195 ASP A O 1
ATOM 1614 N N . ASP A 1 196 ? -12.420 -1.768 20.803 1.00 77.56 196 ASP A N 1
ATOM 1615 C CA . ASP A 1 196 ? -11.791 -0.865 19.827 1.00 77.56 196 ASP A CA 1
ATOM 1616 C C . ASP A 1 196 ? -12.608 -0.789 18.519 1.00 77.56 196 ASP A C 1
ATOM 1618 O O . ASP A 1 196 ? -12.710 0.258 17.873 1.00 77.56 196 ASP A O 1
ATOM 1622 N N . CYS A 1 197 ? -13.286 -1.882 18.154 1.00 81.50 197 CYS A N 1
ATOM 1623 C CA . CYS A 1 197 ? -14.143 -1.951 16.969 1.00 81.50 197 CYS A CA 1
ATOM 1624 C C . CYS A 1 197 ? -15.402 -1.104 17.127 1.00 81.50 197 CYS A C 1
ATOM 1626 O O . CYS A 1 197 ? -15.849 -0.458 16.178 1.00 81.50 197 CYS A O 1
ATOM 1628 N N . LEU A 1 198 ? -15.986 -1.103 18.329 1.00 82.00 198 LEU A N 1
ATOM 1629 C CA . LEU A 1 198 ? -17.191 -0.328 18.616 1.00 82.00 198 LEU A CA 1
ATOM 1630 C C . LEU A 1 198 ? -16.914 1.170 18.476 1.00 82.00 198 LEU A C 1
ATOM 1632 O O . LEU A 1 198 ? -17.776 1.911 17.998 1.00 82.00 198 LEU A O 1
ATOM 1636 N N . TYR A 1 199 ? -15.707 1.610 18.841 1.00 80.94 199 TYR A N 1
ATOM 1637 C CA . TYR A 1 199 ? -15.269 2.979 18.598 1.00 80.94 199 TYR A CA 1
ATOM 1638 C C . TYR A 1 199 ? -15.199 3.29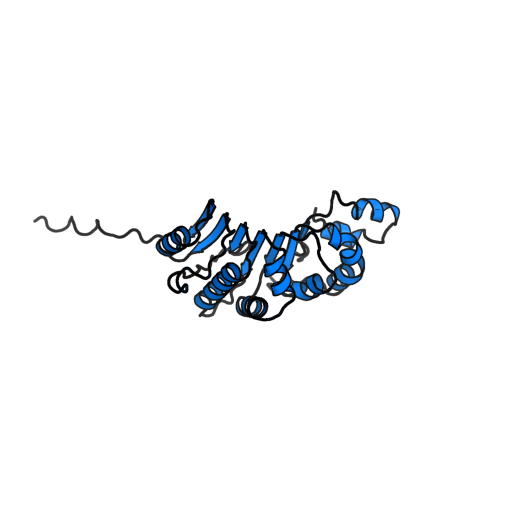2 17.096 1.00 80.94 199 TYR A C 1
ATOM 1640 O O . TYR A 1 199 ? -15.752 4.304 16.662 1.00 80.94 199 TYR A O 1
ATOM 1648 N N . LEU A 1 200 ? -14.582 2.426 16.285 1.00 81.06 200 LEU A N 1
ATOM 1649 C CA . LEU A 1 200 ? -14.486 2.624 14.832 1.00 81.06 200 LEU A CA 1
ATOM 1650 C C . LEU A 1 200 ? -15.859 2.747 14.167 1.00 81.06 200 LEU A C 1
ATOM 1652 O O . LEU A 1 200 ? -16.089 3.690 13.414 1.00 81.06 200 LEU A O 1
ATOM 1656 N N . ILE A 1 201 ? -16.783 1.836 14.484 1.00 83.38 201 ILE A N 1
ATOM 1657 C CA . ILE A 1 201 ? -18.137 1.814 13.906 1.00 83.38 201 ILE A CA 1
ATOM 1658 C C . ILE A 1 201 ? -18.886 3.116 14.209 1.00 83.38 201 ILE A C 1
ATOM 1660 O O . ILE A 1 201 ? -19.579 3.652 13.349 1.00 83.38 201 ILE A O 1
ATOM 1664 N N . ARG A 1 202 ? -18.744 3.651 15.427 1.00 82.94 202 ARG A N 1
ATOM 1665 C CA . ARG A 1 202 ? -19.422 4.895 15.825 1.00 82.94 202 ARG A CA 1
ATOM 1666 C C . ARG A 1 202 ? -18.907 6.114 15.071 1.00 82.94 202 ARG A C 1
ATOM 1668 O O . ARG A 1 202 ? -19.665 7.056 14.849 1.00 82.94 202 ARG A O 1
ATOM 1675 N N . ASN A 1 203 ? -17.629 6.109 14.714 1.00 82.56 203 ASN A N 1
ATOM 1676 C CA . ASN A 1 203 ? -16.977 7.282 14.160 1.00 82.56 203 ASN A CA 1
ATOM 1677 C C . ASN A 1 203 ? -16.864 7.263 12.624 1.00 82.56 203 ASN A C 1
ATOM 1679 O O . ASN A 1 203 ? -16.866 8.323 12.000 1.00 82.56 203 ASN A O 1
ATOM 1683 N N . LEU A 1 204 ? -16.825 6.086 11.996 1.00 86.50 204 LEU A N 1
ATOM 1684 C CA . LEU A 1 204 ? -16.777 5.920 10.542 1.00 86.50 204 LEU A CA 1
ATOM 1685 C C . LEU A 1 204 ? -18.193 5.811 9.958 1.00 86.50 204 LEU A C 1
ATOM 1687 O O . LEU A 1 204 ? -18.687 4.725 9.666 1.00 86.50 204 LEU A O 1
ATOM 1691 N N . LYS A 1 205 ? -18.856 6.958 9.771 1.00 85.69 205 LYS A N 1
ATOM 1692 C CA . LYS A 1 205 ? -20.287 7.039 9.401 1.00 85.69 205 LYS A CA 1
ATOM 1693 C C . LYS A 1 205 ? -20.681 6.305 8.114 1.00 85.69 205 LYS A C 1
ATOM 1695 O O . LYS A 1 205 ? -21.832 5.905 7.986 1.00 85.69 205 LYS A O 1
ATOM 1700 N N . TYR A 1 206 ? -19.758 6.167 7.165 1.00 90.12 206 TYR A N 1
ATOM 1701 C CA . TYR A 1 206 ? -20.013 5.548 5.858 1.00 90.12 206 TYR A CA 1
ATOM 1702 C C . TYR A 1 206 ? -19.511 4.106 5.763 1.00 90.12 206 TYR A C 1
ATOM 1704 O O . TYR A 1 206 ? -19.611 3.485 4.704 1.00 90.12 206 TYR A O 1
ATOM 1712 N N . LEU A 1 207 ? -18.992 3.560 6.865 1.00 92.19 207 LEU A N 1
ATOM 1713 C CA . LEU A 1 207 ? -18.460 2.212 6.899 1.00 92.19 207 LEU A CA 1
ATOM 1714 C C . LEU A 1 207 ? -19.588 1.195 6.715 1.00 92.19 207 LEU A C 1
ATOM 1716 O O . LEU A 1 207 ? -20.404 0.971 7.604 1.00 92.19 207 LEU A O 1
ATOM 1720 N N . SER A 1 208 ? -19.611 0.567 5.544 1.00 94.25 208 SER A N 1
ATOM 1721 C CA . SER A 1 208 ? -20.559 -0.494 5.197 1.00 94.25 208 SER A CA 1
ATOM 1722 C C . SER A 1 208 ? -20.005 -1.885 5.503 1.00 94.25 208 SER A C 1
ATOM 1724 O O . SER A 1 208 ? -20.759 -2.811 5.785 1.00 94.25 208 SER A O 1
ATOM 1726 N N . THR A 1 209 ? -18.679 -2.034 5.439 1.00 95.62 209 THR A N 1
ATOM 1727 C CA . THR A 1 209 ? -17.985 -3.310 5.596 1.00 95.62 209 THR A CA 1
ATOM 1728 C C . THR A 1 209 ? -16.822 -3.151 6.562 1.00 95.62 209 THR A C 1
ATOM 1730 O O . THR A 1 209 ? -15.899 -2.379 6.313 1.00 95.62 209 THR A O 1
ATOM 1733 N N . LEU A 1 210 ? -16.835 -3.928 7.641 1.00 92.31 210 LEU A N 1
ATOM 1734 C CA . LEU A 1 210 ? -15.758 -3.975 8.621 1.00 92.31 210 LEU A CA 1
ATOM 1735 C C . LEU A 1 210 ? -15.297 -5.424 8.787 1.00 92.31 210 LEU A C 1
ATOM 1737 O O . LEU A 1 210 ? -16.072 -6.283 9.201 1.00 92.31 210 LEU A O 1
ATOM 1741 N N . ILE A 1 211 ? -14.045 -5.692 8.428 1.00 91.94 211 ILE A N 1
ATOM 1742 C CA . ILE A 1 211 ? -13.396 -6.996 8.570 1.00 91.94 211 ILE A CA 1
ATOM 1743 C C . ILE A 1 211 ? -12.359 -6.857 9.675 1.00 91.94 211 ILE A C 1
ATOM 1745 O O . ILE A 1 211 ? -11.418 -6.077 9.550 1.00 91.94 211 ILE A O 1
ATOM 1749 N N . ILE A 1 212 ? -12.536 -7.599 10.760 1.00 88.06 212 ILE A N 1
ATOM 1750 C CA . ILE A 1 212 ? -11.669 -7.486 11.926 1.00 88.06 212 ILE A CA 1
ATOM 1751 C C . ILE A 1 212 ? -11.067 -8.838 12.239 1.00 88.06 212 ILE A C 1
ATOM 1753 O O . ILE A 1 212 ? -11.777 -9.838 12.330 1.00 88.06 212 ILE A O 1
ATOM 1757 N N . ASP A 1 213 ? -9.769 -8.821 12.496 1.00 85.88 213 ASP A N 1
ATOM 1758 C CA . ASP A 1 213 ? -9.086 -9.893 13.195 1.00 85.88 213 ASP A CA 1
ATOM 1759 C C . ASP A 1 213 ? -8.780 -9.438 14.627 1.00 85.88 213 ASP A C 1
ATOM 1761 O O . ASP A 1 213 ? -7.982 -8.526 14.850 1.00 85.88 213 ASP A O 1
ATOM 1765 N N . VAL A 1 214 ? -9.447 -10.055 15.605 1.00 81.94 214 VAL A N 1
ATOM 1766 C CA . VAL A 1 214 ? -9.282 -9.732 17.030 1.00 81.94 214 VAL A CA 1
ATOM 1767 C C . VAL A 1 214 ? -8.251 -10.673 17.640 1.00 81.94 214 VAL A C 1
ATOM 1769 O O . VAL A 1 214 ? -8.396 -11.893 17.533 1.00 81.94 214 VAL A O 1
ATOM 1772 N N . LYS A 1 215 ? -7.227 -10.121 18.300 1.00 76.50 215 LYS A N 1
ATOM 1773 C CA . LYS A 1 215 ? -6.204 -10.931 18.978 1.00 76.50 215 LYS A CA 1
ATOM 1774 C C . LYS A 1 215 ? -6.754 -11.621 20.228 1.00 76.50 215 LYS A C 1
ATOM 1776 O O . LYS A 1 215 ? -6.511 -12.810 20.421 1.00 76.50 215 LYS A O 1
ATOM 1781 N N . GLU A 1 216 ? -7.494 -10.894 21.065 1.00 69.44 216 GLU A N 1
ATOM 1782 C CA . GLU A 1 216 ? -8.046 -11.419 22.315 1.00 69.44 216 GLU A CA 1
ATOM 1783 C C . GLU A 1 216 ? -9.541 -11.113 22.441 1.00 69.44 216 GLU A C 1
ATOM 1785 O O . GLU A 1 216 ? -9.971 -9.961 22.478 1.00 69.44 216 GLU A O 1
ATOM 1790 N N . ILE A 1 217 ? -10.352 -12.167 22.554 1.00 69.75 217 ILE A N 1
ATOM 1791 C CA . ILE A 1 217 ? -11.759 -12.054 22.947 1.00 69.75 217 ILE A CA 1
ATOM 1792 C C . ILE A 1 217 ? -11.842 -12.441 24.422 1.00 69.75 217 ILE A C 1
ATOM 1794 O O . ILE A 1 217 ? -11.996 -13.613 24.770 1.00 69.75 217 ILE A O 1
ATOM 1798 N N . LEU A 1 218 ? -11.714 -11.451 25.305 1.00 66.81 218 LEU A N 1
ATOM 1799 C CA . LEU A 1 218 ? -11.976 -11.644 26.728 1.00 66.81 218 LEU A CA 1
ATOM 1800 C C . LEU A 1 218 ? -13.491 -11.717 26.935 1.00 66.81 218 LEU A C 1
ATOM 1802 O O . LEU A 1 218 ? -14.166 -10.704 27.095 1.00 66.81 218 LEU A O 1
ATOM 1806 N N . LEU A 1 219 ? -14.040 -12.932 26.919 1.00 62.50 219 LEU A N 1
ATOM 1807 C CA . LEU A 1 219 ? -15.401 -13.163 27.392 1.00 62.50 219 LEU A CA 1
ATOM 1808 C C . LEU A 1 219 ? -15.416 -12.839 28.886 1.00 62.50 219 LEU A C 1
ATOM 1810 O O . LEU A 1 219 ? -14.782 -13.544 29.674 1.00 62.50 219 LEU A O 1
ATOM 1814 N N . SER A 1 220 ? -16.100 -11.758 29.270 1.00 57.09 220 SER A N 1
ATOM 1815 C CA . SER A 1 220 ? -16.265 -11.381 30.672 1.00 57.09 220 SER A CA 1
ATOM 1816 C C . SER A 1 220 ? -16.730 -12.606 31.453 1.00 57.09 220 SER A C 1
ATOM 1818 O O . SER A 1 220 ? -17.813 -13.138 31.197 1.00 57.09 220 SER A O 1
ATOM 1820 N N . SER A 1 221 ? -15.906 -13.087 32.381 1.00 51.59 221 SER A N 1
ATOM 1821 C CA . SER A 1 221 ? -16.231 -14.206 33.258 1.00 51.59 221 SER A CA 1
ATOM 1822 C C . SER A 1 221 ? -17.233 -13.759 34.324 1.00 51.59 221 SER A C 1
ATOM 1824 O O . SER A 1 221 ? -16.929 -13.761 35.513 1.00 51.59 221 SER A O 1
ATOM 1826 N N . SER A 1 222 ? -18.422 -13.347 33.895 1.00 51.88 222 SER A N 1
ATOM 1827 C CA . SER A 1 222 ? -19.521 -12.916 34.763 1.00 51.88 222 SER A CA 1
ATOM 1828 C C . SER A 1 222 ? -20.323 -14.101 35.319 1.00 51.88 222 SER A C 1
ATOM 1830 O O . SER A 1 222 ? -21.140 -13.903 36.208 1.00 51.88 222 SER A O 1
ATOM 1832 N N . ASP A 1 223 ? -20.043 -15.338 34.881 1.00 50.34 223 ASP A N 1
ATOM 1833 C CA . ASP A 1 223 ? -20.783 -16.544 35.299 1.00 50.34 223 ASP A CA 1
ATOM 1834 C C . ASP A 1 223 ? -19.997 -17.529 36.186 1.00 50.34 223 ASP A C 1
ATOM 1836 O O . ASP A 1 223 ? -20.519 -18.583 36.555 1.00 50.34 223 ASP A O 1
ATOM 1840 N N . ARG A 1 224 ? -18.755 -17.223 36.596 1.00 49.91 224 ARG A N 1
ATOM 1841 C CA . ARG A 1 224 ? -17.974 -18.146 37.455 1.00 49.91 224 ARG A CA 1
ATOM 1842 C C . ARG A 1 224 ? -18.166 -17.974 38.966 1.00 49.91 224 ARG A C 1
ATOM 1844 O O . ARG A 1 224 ? -17.631 -18.783 39.714 1.00 49.91 224 ARG A O 1
ATOM 1851 N N . ASN A 1 225 ? -18.992 -17.029 39.422 1.00 47.91 225 ASN A N 1
ATOM 1852 C CA . ASN A 1 225 ? -19.208 -16.792 40.859 1.00 47.91 225 ASN A CA 1
ATOM 1853 C C . ASN A 1 225 ? -20.503 -17.374 41.459 1.00 47.91 225 ASN A C 1
ATOM 1855 O O . ASN A 1 225 ? -20.795 -17.088 42.613 1.00 47.91 225 ASN A O 1
ATOM 1859 N N . ASN A 1 226 ? -21.251 -18.238 40.756 1.00 49.88 226 ASN A N 1
ATOM 1860 C CA . ASN A 1 226 ? -22.528 -18.760 41.282 1.00 49.88 226 ASN A CA 1
ATOM 1861 C C . ASN A 1 226 ? -22.580 -20.243 41.692 1.00 49.88 226 ASN A C 1
ATOM 1863 O O . ASN A 1 226 ? -23.668 -20.743 41.976 1.00 49.88 226 ASN A O 1
ATOM 1867 N N . LYS A 1 227 ? -21.457 -20.967 41.805 1.00 52.06 227 LYS A N 1
ATOM 1868 C CA . LYS A 1 227 ? -21.470 -22.334 42.373 1.00 52.06 227 LYS A CA 1
ATOM 1869 C C . LYS A 1 227 ? -20.155 -22.739 43.049 1.00 52.06 227 LYS A C 1
ATOM 1871 O O . LYS A 1 227 ? -19.451 -23.551 42.479 1.00 52.06 227 LYS A O 1
ATOM 1876 N N . VAL A 1 228 ? -19.869 -22.259 44.263 1.00 51.34 228 VAL A N 1
ATOM 1877 C CA . VAL A 1 228 ? -19.332 -23.086 45.375 1.00 51.34 228 VAL A CA 1
ATOM 1878 C C . VAL A 1 228 ? -19.672 -22.375 46.694 1.00 51.34 228 VAL A C 1
ATOM 1880 O O . VAL A 1 228 ? -18.846 -21.714 47.301 1.00 51.34 228 VAL A O 1
ATOM 1883 N N . ASN A 1 229 ? -20.936 -22.448 47.093 1.00 49.44 229 ASN A N 1
ATOM 1884 C CA . ASN A 1 229 ? -21.357 -22.351 48.492 1.00 49.44 229 ASN A CA 1
ATOM 1885 C C . ASN A 1 229 ? -22.672 -23.127 48.592 1.00 49.44 229 ASN A C 1
ATOM 1887 O O . ASN A 1 229 ? -23.767 -22.568 48.583 1.00 49.44 229 ASN A O 1
ATOM 1891 N N . ARG A 1 230 ? -22.553 -24.455 48.568 1.00 50.50 230 ARG A N 1
ATOM 1892 C CA . ARG A 1 230 ? -23.588 -25.367 49.049 1.00 50.50 230 ARG A CA 1
ATOM 1893 C C . ARG A 1 230 ? -22.904 -26.464 49.857 1.00 50.50 230 ARG A C 1
ATOM 1895 O O . ARG A 1 230 ? -22.362 -27.389 49.262 1.00 50.50 230 ARG A O 1
ATOM 1902 N N . ASN A 1 231 ? -23.047 -26.286 51.169 1.00 46.44 231 ASN A N 1
ATOM 1903 C CA . ASN A 1 231 ? -22.938 -27.237 52.276 1.00 46.44 231 ASN A CA 1
ATOM 1904 C C . ASN A 1 231 ? -21.540 -27.708 52.667 1.00 46.44 231 ASN A C 1
ATOM 1906 O O . ASN A 1 231 ? -20.928 -28.482 51.906 1.00 46.44 231 ASN A O 1
#

Solvent-accessible surface area (backbone atoms only — not comparable to full-atom values): 13368 Å² total; per-residue (Å²): 131,64,64,56,58,53,48,66,73,40,56,84,73,38,76,75,52,36,62,64,65,73,32,72,91,71,40,38,60,48,56,63,65,86,67,51,74,89,56,96,81,59,93,80,71,62,76,54,69,71,56,51,51,48,39,44,74,62,46,43,80,75,43,31,77,46,24,33,30,42,34,37,38,60,95,49,35,61,63,56,63,72,60,54,75,51,88,49,36,30,29,43,33,42,37,67,26,49,57,69,60,53,40,49,41,65,72,43,99,34,73,64,34,54,44,38,42,74,49,26,29,32,41,36,40,17,63,44,80,77,96,73,82,73,63,46,62,56,53,30,48,40,52,48,48,48,31,51,50,19,54,55,26,31,35,41,34,49,41,56,83,88,54,94,74,74,68,38,39,60,54,90,80,65,75,80,84,78,51,58,33,82,42,30,28,35,42,33,38,29,25,47,43,67,68,43,52,58,55,48,60,72,62,35,83,56,52,79,40,80,47,75,49,66,77,44,85,81,74,79,78,81,76,78,85,82,81,90,87,79,134

pLDDT: mean 79.17, std 14.83, range [44.28, 97.06]

Radius of gyration: 21.2 Å; Cα contacts (8 Å, |Δi|>4): 370; chains: 1; bounding box: 43×44×84 Å

Sequence (231 aa):
MNTINILYSLADVNERFNRLIFHSIHIRNLDTTSMVINSYYDRNFSLDKNFLLRLCEKILPRIHHQLNELIVEQNSMEHILFTVDYPQLYSLSLVNFQEEILFQYLTGDSILHHLLTQQITDLNIDVSYELESKSSLILSSIFVLILSKCQRLINLNFCQLFSDRKIPICIYEFPSTSCISSTLTKLKINVEKFDDCLYLIRNLKYLSTLIIDVKEILLSSSDRNNKVNRN

Mean predicted aligned error: 9.16 Å

Nearest PDB structures (foldseek):
  6vcd-assembly1_B  TM=4.815E-01  e=3.125E-03  Homo sapiens
  6arh-assembly1_C  TM=3.960E-01  e=2.092E-01  Homo sapiens
  2vek-assembly1_A  TM=4.087E-01  e=7.961E+00  Trypanosoma brucei brucei